Protein AF-A0A1Q6XID8-F1 (afdb_monomer)

Foldseek 3Di:
DAALVVCVVPDFVQQQQKWKAWPDQVLCCVVPVFRTGGGPGSVSVNVRQVVQVVVVIHIDIDGQDDDDQQVDKDWAADQFPVRATQEIWIKGAPWAPPPSRGDRQKIFTADCVVVVVVCCVSCVPHYDPLDEDADDDDHHPDVVQVVCSVVVHDRHRDSYDHGGAMEGEPVGVVVRVVPDPDDDDDVVVVCVRHHYPQDDPVDRPSVVVVVVVVVVVVVVVVVD

Radius of gyration: 20.73 Å; Cα contacts (8 Å, |Δi|>4): 331; chains: 1; bounding box: 46×52×54 Å

pLDDT: mean 84.82, std 13.67, range [37.94, 96.5]

Sequence (224 aa):
MGDARDLETIADSELARYFLKPCDSQAFSARFGLKGFPIADRRHANVSIERATREGLSLLAQEMIPGPTTNHVFLDGYVAREGTFAALLARRRLRMFPLDFGNSTMTLSIPLSEAEGAVDSLCSRSTPELGGRSGSGPVAGSPCLAYRDALGEPVEPVTAYEVARRWVHEFRDPRAWLGERGRRLNPLVSWRGCEYAIFSRDDRKPFVLAARRDALLARLRELV

M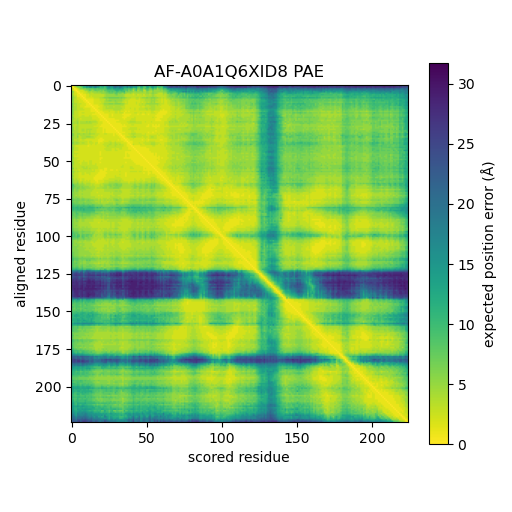ean predicted aligned error: 7.92 Å

Solvent-accessible surface area (backbone atoms only — not comparable to full-atom values): 12982 Å² total; per-residue (Å²): 125,64,55,70,72,74,49,70,85,54,55,75,92,51,40,54,46,27,30,36,31,47,76,51,56,64,68,45,26,75,73,69,74,45,78,52,46,80,26,73,39,68,69,57,41,42,56,51,48,51,58,35,45,78,72,76,42,43,44,44,84,40,77,61,82,83,76,64,56,61,77,43,70,44,80,44,50,35,69,44,96,88,64,34,52,31,16,64,38,32,32,31,28,64,38,37,37,56,74,101,72,37,49,75,18,25,35,32,29,40,61,58,75,84,42,40,76,61,51,47,68,74,33,73,85,37,69,64,88,65,56,85,44,86,38,100,48,76,64,54,55,43,69,64,54,57,49,36,46,75,71,70,44,88,67,76,65,46,41,31,49,64,58,75,44,33,40,34,32,79,86,49,29,62,57,23,56,70,67,48,88,86,79,88,72,67,69,68,70,76,49,65,86,40,46,53,72,52,60,37,94,91,50,49,63,61,32,55,53,52,50,54,50,51,54,52,53,52,55,57,62,75,76,111

Secondary structure (DSSP, 8-state):
---GGGGTTS-TTTGGGEEEEESSHHHHHHHHSSS-EE-SSHHHHHHHHHHHHTTT--EEEEE---S-GGG-EEEEEEE-TTS-EEEEEEEEEEEEESTTT-EEEEEEEE-GGGGHHHHHHHHTT------------PPTT-HHHHHHHHTT-----B----TT-EEE-TTTHHHHHHHSTT--S-HHHHHTTEEESS--SS--HHHHHHHHHHHHHHHHHH--

Structure (mmCIF, N/CA/C/O backbone):
data_AF-A0A1Q6XID8-F1
#
_entry.id   AF-A0A1Q6XID8-F1
#
loop_
_atom_site.group_PDB
_atom_site.id
_atom_site.type_symbol
_atom_site.label_atom_id
_atom_site.label_alt_id
_atom_site.label_comp_id
_atom_site.label_asym_id
_atom_site.label_entity_id
_atom_site.label_seq_id
_atom_site.pdbx_PDB_ins_code
_atom_site.Cartn_x
_atom_site.Cartn_y
_atom_site.Cartn_z
_atom_site.occupancy
_atom_site.B_iso_or_equiv
_atom_site.auth_seq_id
_atom_site.auth_comp_id
_atom_site.auth_asym_id
_atom_site.auth_atom_id
_atom_site.pdbx_PDB_model_num
ATOM 1 N N . MET A 1 1 ? -20.980 -3.188 13.197 1.00 44.06 1 MET A N 1
ATOM 2 C CA . MET A 1 1 ? -20.273 -4.224 13.979 1.00 44.06 1 MET A CA 1
ATOM 3 C C . MET A 1 1 ? -18.818 -3.793 14.085 1.00 44.06 1 MET A C 1
ATOM 5 O O . MET A 1 1 ? -18.312 -3.281 13.091 1.00 44.06 1 MET A O 1
ATOM 9 N N . GLY A 1 2 ? -18.240 -3.857 15.285 1.00 59.28 2 GLY A N 1
ATOM 10 C CA . GLY A 1 2 ? -17.097 -3.060 15.744 1.00 59.28 2 GLY A CA 1
ATOM 11 C C . GLY A 1 2 ? -17.486 -2.283 17.009 1.00 59.28 2 GLY A C 1
ATOM 12 O O . GLY A 1 2 ? -17.607 -1.061 16.963 1.00 59.28 2 GLY A O 1
ATOM 13 N N . ASP A 1 3 ? -17.812 -3.004 18.084 1.00 73.25 3 ASP A N 1
ATOM 14 C CA . ASP A 1 3 ? -18.138 -2.454 19.410 1.00 73.25 3 ASP A CA 1
ATOM 15 C C . ASP A 1 3 ? -16.855 -2.412 20.265 1.00 73.25 3 ASP A C 1
ATOM 17 O O . ASP A 1 3 ? -15.964 -3.241 20.103 1.00 73.25 3 ASP A O 1
ATOM 21 N N . ALA A 1 4 ? -16.747 -1.466 21.199 1.00 77.94 4 ALA A N 1
ATOM 22 C CA . ALA A 1 4 ? -15.666 -1.431 22.185 1.00 77.94 4 ALA A CA 1
ATOM 23 C C . ALA A 1 4 ? -15.558 -2.743 22.986 1.00 77.94 4 ALA A C 1
ATOM 25 O O . ALA A 1 4 ? -14.456 -3.149 23.361 1.00 77.94 4 ALA A O 1
ATOM 26 N N . ARG A 1 5 ? -16.688 -3.434 23.185 1.00 82.94 5 ARG A N 1
ATOM 27 C CA . ARG A 1 5 ? -16.744 -4.758 23.823 1.00 82.94 5 ARG A CA 1
ATOM 28 C C . ARG A 1 5 ? -15.961 -5.830 23.064 1.00 82.94 5 ARG A C 1
ATOM 30 O O . ARG A 1 5 ? -15.425 -6.736 23.691 1.00 82.94 5 ARG A O 1
ATOM 37 N N . ASP A 1 6 ? -15.799 -5.689 21.747 1.00 84.69 6 ASP A N 1
ATOM 38 C CA . ASP A 1 6 ? -15.021 -6.635 20.935 1.00 84.69 6 ASP A CA 1
ATOM 39 C C . ASP A 1 6 ? -13.528 -6.628 21.318 1.00 84.69 6 ASP A C 1
ATOM 41 O O . ASP A 1 6 ? -12.801 -7.571 21.016 1.00 84.69 6 ASP A O 1
ATOM 45 N N . LEU A 1 7 ? -13.051 -5.581 22.005 1.00 88.06 7 LEU A N 1
ATOM 46 C CA . LEU A 1 7 ? -11.676 -5.516 22.494 1.00 88.06 7 LEU A CA 1
ATOM 47 C C . LEU A 1 7 ? -11.482 -6.215 23.842 1.00 88.06 7 LEU A C 1
ATOM 49 O O . LEU A 1 7 ? -10.333 -6.456 24.207 1.00 88.06 7 LEU A O 1
ATOM 53 N N . GLU A 1 8 ? -12.539 -6.531 24.598 1.00 88.62 8 GLU A N 1
ATOM 54 C CA . GLU A 1 8 ? -12.439 -7.129 25.946 1.00 88.62 8 GLU A CA 1
ATOM 55 C C . GLU A 1 8 ? -11.688 -8.468 25.951 1.00 88.62 8 GLU A C 1
ATOM 57 O O . GLU A 1 8 ? -11.103 -8.845 26.964 1.00 88.62 8 GLU A O 1
ATOM 62 N N . THR A 1 9 ? -11.634 -9.156 24.808 1.00 89.06 9 THR A N 1
ATOM 63 C CA . THR A 1 9 ? -10.886 -10.408 24.636 1.00 89.06 9 THR A CA 1
ATOM 64 C C . THR A 1 9 ? -9.374 -10.215 24.496 1.00 89.06 9 THR A C 1
ATOM 66 O O . THR A 1 9 ? -8.635 -11.194 24.537 1.00 89.06 9 THR A O 1
ATOM 69 N N . ILE A 1 10 ? -8.899 -8.983 24.294 1.00 91.06 10 ILE A N 1
ATOM 70 C CA . ILE A 1 10 ? -7.478 -8.640 24.144 1.00 91.06 10 ILE A CA 1
ATOM 71 C C . ILE A 1 10 ? -6.984 -8.079 25.475 1.00 91.06 10 ILE A C 1
ATOM 73 O O . ILE A 1 10 ? -7.610 -7.165 26.009 1.00 91.06 10 ILE A O 1
ATOM 77 N N . ALA A 1 11 ? -5.855 -8.552 26.007 1.00 93.12 11 ALA A N 1
ATOM 78 C CA . ALA A 1 11 ? -5.307 -8.026 27.258 1.00 93.12 11 ALA A CA 1
ATOM 79 C C . ALA A 1 11 ? -4.782 -6.582 27.104 1.00 93.12 11 ALA A C 1
ATOM 81 O O . ALA A 1 11 ? -4.298 -6.185 26.044 1.00 93.12 11 ALA A O 1
ATOM 82 N N . ASP A 1 12 ? -4.820 -5.783 28.178 1.00 93.12 12 ASP A N 1
ATOM 83 C CA . ASP A 1 12 ? -4.316 -4.394 28.165 1.00 93.12 12 ASP A CA 1
ATOM 84 C C . ASP A 1 12 ? -2.842 -4.294 27.762 1.00 93.12 12 ASP A C 1
ATOM 86 O O . ASP A 1 12 ? -2.454 -3.375 27.041 1.00 93.12 12 ASP A O 1
ATOM 90 N N . SER A 1 13 ? -2.030 -5.269 28.174 1.00 92.06 13 SER A N 1
ATOM 91 C CA . SER A 1 13 ? -0.609 -5.366 27.822 1.00 92.06 13 SER A CA 1
ATOM 92 C C . SER A 1 13 ? -0.361 -5.638 26.334 1.00 92.06 13 SER A C 1
ATOM 94 O O . SER A 1 13 ? 0.751 -5.426 25.850 1.00 92.06 13 SER A O 1
ATOM 96 N N . GLU A 1 14 ? -1.374 -6.101 25.601 1.00 92.12 14 GLU A N 1
ATOM 97 C CA . GLU A 1 14 ? -1.277 -6.466 24.188 1.00 92.12 14 GLU A CA 1
ATOM 98 C C . GLU A 1 14 ? -1.869 -5.405 23.263 1.00 92.12 14 GLU A C 1
ATOM 100 O O . GLU A 1 14 ? -1.480 -5.338 22.099 1.00 92.12 14 GLU A O 1
ATOM 105 N N . LEU A 1 15 ? -2.753 -4.536 23.764 1.00 91.81 15 LEU A N 1
ATOM 106 C CA . LEU A 1 15 ? -3.461 -3.541 22.952 1.00 91.81 15 LEU A CA 1
ATOM 107 C C . LEU A 1 15 ? -2.545 -2.642 22.122 1.00 91.81 15 LEU A C 1
ATOM 109 O O . LEU A 1 15 ? -2.882 -2.320 20.987 1.00 91.81 15 LEU A O 1
ATOM 113 N N . ALA A 1 16 ? -1.383 -2.262 22.656 1.00 91.06 16 ALA A N 1
ATOM 114 C CA . ALA A 1 16 ? -0.421 -1.414 21.950 1.00 91.06 16 ALA A CA 1
ATOM 115 C C . ALA A 1 16 ? 0.170 -2.077 20.688 1.00 91.06 16 ALA A C 1
ATOM 117 O O . ALA A 1 16 ? 0.799 -1.411 19.867 1.00 91.06 16 ALA A O 1
ATOM 118 N N . ARG A 1 17 ? -0.024 -3.392 20.519 1.00 92.50 17 ARG A N 1
ATOM 119 C CA . ARG A 1 17 ? 0.341 -4.132 19.305 1.00 92.50 17 ARG A CA 1
ATOM 120 C C . ARG A 1 17 ? -0.717 -4.027 18.220 1.00 92.50 17 ARG A C 1
ATOM 122 O O . ARG A 1 17 ? -0.459 -4.463 17.112 1.00 92.50 17 ARG A O 1
ATOM 129 N N . TYR A 1 18 ? -1.891 -3.481 18.505 1.00 93.31 18 TYR A N 1
ATOM 130 C CA . TYR A 1 18 ? -2.983 -3.385 17.549 1.00 93.31 18 TYR A CA 1
ATOM 131 C C . TYR A 1 18 ? -3.135 -1.956 17.026 1.00 93.31 18 TYR A C 1
ATOM 133 O O . TYR A 1 18 ? -2.796 -0.967 17.677 1.00 93.31 18 TYR A O 1
ATOM 141 N N . PHE A 1 19 ? -3.708 -1.842 15.835 1.00 93.25 19 PHE A N 1
ATOM 142 C CA . PHE A 1 19 ? -4.231 -0.587 15.318 1.00 93.25 19 PHE A CA 1
ATOM 143 C C . PHE A 1 19 ? -5.662 -0.795 14.825 1.00 93.25 19 PHE A C 1
ATOM 145 O O . PHE A 1 19 ? -6.032 -1.879 14.370 1.00 93.25 19 PHE A O 1
ATOM 152 N N . LEU A 1 20 ? -6.483 0.248 14.918 1.00 94.25 20 LEU A N 1
ATOM 153 C CA . LEU A 1 20 ? -7.854 0.223 14.428 1.00 94.25 20 LEU A CA 1
ATOM 154 C C . LEU A 1 20 ? -7.873 0.652 12.967 1.00 94.25 20 LEU A C 1
ATOM 156 O O . LEU A 1 20 ? -7.589 1.809 12.641 1.00 94.25 20 LEU A O 1
ATOM 160 N N . LYS A 1 21 ? -8.222 -0.275 12.084 1.00 93.94 21 LYS A N 1
ATOM 161 C CA . LYS A 1 21 ? -8.328 -0.041 10.647 1.00 93.94 21 LYS A CA 1
ATOM 162 C C . LYS A 1 21 ? -9.793 0.137 10.253 1.00 93.94 21 LYS A C 1
ATOM 164 O O . LYS A 1 21 ? -10.633 -0.629 10.715 1.00 93.94 21 LYS A O 1
ATOM 169 N N . PRO A 1 22 ? -10.135 1.109 9.400 1.00 94.75 22 PRO A N 1
ATOM 170 C CA . PRO A 1 22 ? -11.498 1.239 8.914 1.00 94.75 22 PRO A CA 1
ATOM 171 C C . PRO A 1 22 ? -11.875 0.098 7.970 1.00 94.75 22 PRO A C 1
ATOM 173 O O . PRO A 1 22 ? -11.077 -0.296 7.115 1.00 94.75 22 PRO A O 1
ATOM 176 N N . CYS A 1 23 ? -13.116 -0.370 8.082 1.00 94.00 23 CYS A N 1
ATOM 177 C CA . CYS A 1 23 ? -13.713 -1.277 7.101 1.00 94.00 23 CYS A CA 1
ATOM 178 C C . CYS A 1 23 ? -13.943 -0.559 5.759 1.00 94.00 23 CYS A C 1
ATOM 180 O O . CYS A 1 23 ? -13.714 -1.139 4.702 1.00 94.00 23 CYS A O 1
ATOM 182 N N . ASP A 1 24 ? -14.308 0.729 5.803 1.00 94.50 24 ASP A N 1
ATOM 183 C CA . ASP A 1 24 ? -14.349 1.619 4.638 1.00 94.50 24 ASP A CA 1
ATOM 184 C C . ASP A 1 24 ? -13.182 2.614 4.683 1.00 94.50 24 ASP A C 1
ATOM 186 O O . ASP A 1 24 ? -13.237 3.679 5.305 1.00 94.50 24 ASP A O 1
ATOM 190 N N . SER A 1 25 ? -12.089 2.248 4.015 1.00 92.00 25 SER A N 1
ATOM 191 C CA . SER A 1 25 ? -10.882 3.077 3.969 1.00 92.00 25 SER A CA 1
ATOM 192 C C . SER A 1 25 ? -11.057 4.403 3.224 1.00 92.00 25 SER A C 1
ATOM 194 O O . SER A 1 25 ? -10.357 5.363 3.553 1.00 92.00 25 SER A O 1
ATOM 196 N N . GLN A 1 26 ? -11.972 4.484 2.251 1.00 93.31 26 GLN A N 1
ATOM 197 C CA . GLN A 1 26 ? -12.155 5.688 1.438 1.00 93.31 26 GLN A CA 1
ATOM 198 C C . GLN A 1 26 ? -12.918 6.746 2.229 1.00 93.31 26 GLN A C 1
ATOM 200 O O . GLN A 1 26 ? -12.420 7.863 2.391 1.00 93.31 26 GLN A O 1
ATOM 205 N N . ALA A 1 27 ? -14.067 6.375 2.799 1.00 94.19 27 ALA A N 1
ATOM 206 C CA . ALA A 1 27 ? -14.859 7.277 3.629 1.00 94.19 27 ALA A CA 1
ATOM 207 C C . ALA A 1 27 ? -14.069 7.733 4.868 1.00 94.19 27 ALA A C 1
ATOM 209 O O . ALA A 1 27 ? -14.029 8.923 5.192 1.00 94.19 27 ALA A O 1
ATOM 210 N N . PHE A 1 28 ? -13.343 6.813 5.510 1.00 94.62 28 PHE A N 1
ATOM 211 C CA . PHE A 1 28 ? -12.493 7.146 6.651 1.00 94.62 28 PHE A CA 1
ATOM 212 C C . PHE A 1 28 ? -11.354 8.103 6.279 1.00 94.62 28 PHE A C 1
ATOM 214 O O . PHE A 1 28 ? -11.109 9.079 6.992 1.00 94.62 28 PHE A O 1
ATOM 221 N N . SER A 1 29 ? -10.656 7.860 5.163 1.00 91.75 29 SER A N 1
ATOM 222 C CA . SER A 1 29 ? -9.563 8.734 4.726 1.00 91.75 29 SER A CA 1
ATOM 223 C C . SER A 1 29 ? -10.070 10.122 4.335 1.00 91.75 29 SER A C 1
ATOM 225 O O . SER A 1 29 ? -9.431 11.110 4.694 1.00 91.75 29 SER A O 1
ATOM 227 N N . ALA A 1 30 ? -11.237 10.219 3.692 1.00 91.94 30 ALA A N 1
ATOM 228 C CA . ALA A 1 30 ? -11.880 11.497 3.393 1.00 91.94 30 ALA A CA 1
ATOM 229 C C . ALA A 1 30 ? -12.226 12.283 4.668 1.00 91.94 30 ALA A C 1
ATOM 231 O O . ALA A 1 30 ? -12.066 13.503 4.706 1.00 91.94 30 ALA A O 1
ATOM 232 N N . ARG A 1 31 ? -12.653 11.587 5.730 1.00 93.50 31 ARG A N 1
ATOM 233 C CA . ARG A 1 31 ? -13.059 12.219 6.989 1.00 93.50 31 ARG A CA 1
ATOM 234 C C . ARG A 1 31 ? -11.894 12.619 7.892 1.00 93.50 31 ARG A C 1
ATOM 236 O O . ARG A 1 31 ? -11.941 13.685 8.508 1.00 93.50 31 ARG A O 1
ATOM 243 N N . PHE A 1 32 ? -10.886 11.756 8.014 1.00 91.50 32 PHE A N 1
ATOM 244 C CA . PHE A 1 32 ? -9.821 11.895 9.012 1.00 91.50 32 PHE A CA 1
ATOM 245 C C . PHE A 1 32 ? -8.430 12.133 8.419 1.00 91.50 32 PHE A C 1
ATOM 247 O O . PHE A 1 32 ? -7.526 12.515 9.155 1.00 91.50 32 PHE A O 1
ATOM 254 N N . GLY A 1 33 ? -8.215 11.888 7.123 1.00 88.12 33 GLY A N 1
ATOM 255 C CA . GLY A 1 33 ? -6.892 11.987 6.491 1.00 88.12 33 GLY A CA 1
ATOM 256 C C . GLY A 1 33 ? -5.884 10.929 6.963 1.00 88.12 33 GLY A C 1
ATOM 257 O O . GLY A 1 33 ? -4.697 11.022 6.651 1.00 88.12 33 GLY A O 1
ATOM 258 N N . LEU A 1 34 ? -6.346 9.923 7.711 1.00 89.38 34 LEU A N 1
ATOM 259 C CA . LEU A 1 34 ? -5.550 8.838 8.285 1.00 89.38 34 LEU A CA 1
ATOM 260 C C . LEU A 1 34 ? -5.919 7.499 7.635 1.00 89.38 34 LEU A C 1
ATOM 262 O O . LEU A 1 34 ? -6.933 7.380 6.951 1.00 89.38 34 LEU A O 1
ATOM 266 N N . LYS A 1 35 ? -5.097 6.474 7.870 1.00 88.25 35 LYS A N 1
ATOM 267 C CA . LYS A 1 35 ? -5.355 5.087 7.433 1.00 88.25 35 LYS A CA 1
ATOM 268 C C . LYS A 1 35 ? -5.904 4.177 8.530 1.00 88.25 35 LYS A C 1
ATOM 270 O O . LYS A 1 35 ? -6.236 3.027 8.262 1.00 88.25 35 LYS A O 1
ATOM 275 N N . GLY A 1 36 ? -5.956 4.693 9.747 1.00 91.94 36 GLY A N 1
ATOM 276 C CA . GLY A 1 36 ? -6.382 3.996 10.946 1.00 91.94 36 GLY A CA 1
ATOM 277 C C . GLY A 1 36 ? -5.962 4.783 12.179 1.00 91.94 36 GLY A C 1
ATOM 278 O O . GLY A 1 36 ? -5.246 5.785 12.065 1.00 91.94 36 GLY A O 1
ATOM 279 N N . PHE A 1 37 ? -6.409 4.329 13.343 1.00 92.75 37 PHE A N 1
ATOM 280 C CA . PHE A 1 37 ? -6.007 4.880 14.631 1.00 92.75 37 PHE A CA 1
ATOM 281 C C . PHE A 1 37 ? -5.014 3.930 15.312 1.00 92.75 37 PHE A C 1
ATOM 283 O O . PHE A 1 37 ? -5.341 2.755 15.489 1.00 92.75 37 PHE A O 1
ATOM 290 N N . PRO A 1 38 ? -3.812 4.390 15.699 1.00 90.75 38 PRO A N 1
ATOM 291 C CA . PRO A 1 38 ? -2.947 3.598 16.564 1.00 90.75 38 PRO A CA 1
ATOM 292 C C . PRO A 1 38 ? -3.601 3.450 17.943 1.00 90.75 38 PRO A C 1
ATOM 294 O O . PRO A 1 38 ? -4.218 4.394 18.438 1.00 90.75 38 PRO A O 1
ATOM 297 N N . ILE A 1 39 ? -3.452 2.287 18.574 1.00 91.81 39 ILE A N 1
ATOM 298 C CA . ILE A 1 39 ? -3.955 2.051 19.928 1.00 91.81 39 ILE A CA 1
ATOM 299 C C . ILE A 1 39 ? -2.784 2.207 20.896 1.00 91.81 39 ILE A C 1
ATOM 301 O O . ILE A 1 39 ? -1.736 1.601 20.713 1.00 91.81 39 ILE A O 1
ATOM 305 N N . ALA A 1 40 ? -2.956 3.048 21.914 1.00 90.69 40 ALA A N 1
ATOM 306 C CA . ALA A 1 40 ? -1.969 3.194 22.988 1.00 90.69 40 ALA A CA 1
ATOM 307 C C . ALA A 1 40 ? -2.386 2.369 24.211 1.00 90.69 40 ALA A C 1
ATOM 309 O O . ALA A 1 40 ? -1.591 1.631 24.781 1.00 90.69 40 ALA A O 1
ATOM 310 N N . ASP A 1 41 ? -3.663 2.483 24.565 1.00 92.31 41 ASP A N 1
ATOM 311 C CA . ASP A 1 41 ? -4.315 1.797 25.668 1.00 92.31 41 ASP A CA 1
ATOM 312 C C . ASP A 1 41 ? -5.813 1.644 25.358 1.00 92.31 41 ASP A C 1
ATOM 314 O O . ASP A 1 41 ? -6.312 2.102 24.320 1.00 92.31 41 ASP A O 1
ATOM 318 N N . ARG A 1 42 ? -6.550 1.005 26.271 1.00 93.88 42 ARG A N 1
ATOM 319 C CA . ARG A 1 42 ? -7.973 0.713 26.077 1.00 93.88 42 ARG A CA 1
ATOM 320 C C . ARG A 1 42 ? -8.839 1.953 26.003 1.00 93.88 42 ARG A C 1
ATOM 322 O O . ARG A 1 42 ? -9.772 2.012 25.206 1.00 93.88 42 ARG A O 1
ATOM 329 N N . ARG A 1 43 ? -8.524 2.961 26.813 1.00 93.38 43 ARG A N 1
ATOM 330 C CA . ARG A 1 43 ? -9.264 4.220 26.811 1.00 93.38 43 ARG A CA 1
ATOM 331 C C . ARG A 1 43 ? -9.116 4.899 25.452 1.00 93.38 43 ARG A C 1
ATOM 333 O O . ARG A 1 43 ? -10.115 5.344 24.889 1.00 93.38 43 ARG A O 1
ATOM 340 N N . HIS A 1 44 ? -7.902 4.943 24.905 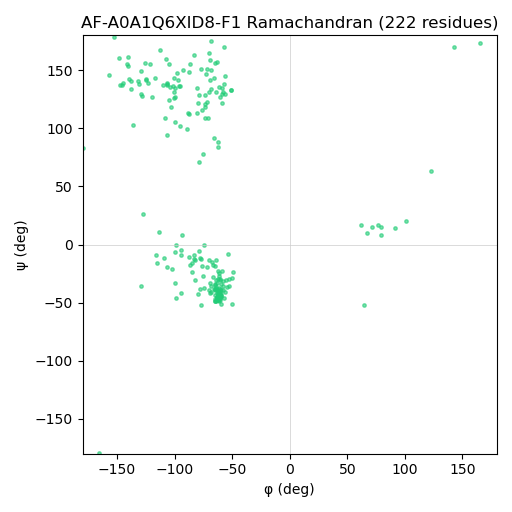1.00 92.94 44 HIS A N 1
ATOM 341 C CA . HIS A 1 44 ? -7.638 5.496 23.582 1.00 92.94 44 HIS A CA 1
ATOM 342 C C . HIS A 1 44 ? -8.363 4.710 22.479 1.00 92.94 44 HIS A C 1
ATOM 344 O O . HIS A 1 44 ? -8.936 5.319 21.571 1.00 92.94 44 HIS A O 1
ATOM 350 N N . ALA A 1 45 ? -8.404 3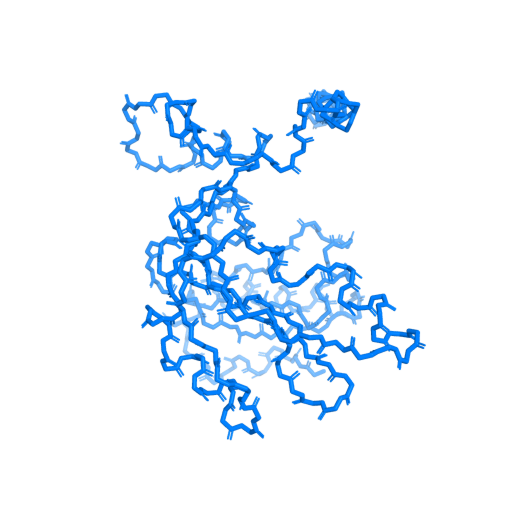.378 22.584 1.00 93.88 45 ALA A N 1
ATOM 351 C CA . ALA A 1 45 ? -9.170 2.522 21.680 1.00 93.88 45 ALA A CA 1
ATOM 352 C C . ALA A 1 45 ? -10.675 2.850 21.713 1.00 93.88 45 ALA A C 1
ATOM 354 O O . ALA A 1 45 ? -11.257 3.132 20.667 1.00 93.88 45 ALA A O 1
ATOM 355 N N . ASN A 1 46 ? -11.285 2.907 22.901 1.00 93.75 46 ASN A N 1
ATOM 356 C CA . ASN A 1 46 ? -12.716 3.189 23.065 1.00 93.75 46 ASN A CA 1
ATOM 357 C C . ASN A 1 46 ? -13.091 4.566 22.503 1.00 93.75 46 ASN A C 1
ATOM 359 O O . ASN A 1 46 ? -14.028 4.683 21.715 1.00 93.75 46 ASN A O 1
ATOM 363 N N . VAL A 1 47 ? -12.302 5.599 22.818 1.00 94.50 47 VAL A N 1
ATOM 364 C CA . VAL A 1 47 ? -12.503 6.953 22.272 1.00 94.50 47 VAL A CA 1
ATOM 365 C C . VAL A 1 47 ? -12.402 6.961 20.743 1.00 94.50 47 VAL A C 1
ATOM 367 O O . VAL A 1 47 ? -13.174 7.649 20.072 1.00 94.50 47 VAL A O 1
ATOM 370 N N . SER A 1 48 ? -11.471 6.192 20.175 1.00 93.81 48 SER A N 1
ATOM 371 C CA . SER A 1 48 ? -11.287 6.083 18.723 1.00 93.81 48 SER A CA 1
ATOM 372 C C . SER A 1 48 ? -12.458 5.371 18.037 1.00 93.81 48 SER A C 1
ATOM 374 O O . SER A 1 48 ? -12.916 5.827 16.986 1.00 93.81 48 SER A O 1
ATOM 376 N N . ILE A 1 49 ? -12.980 4.302 18.647 1.00 93.81 49 ILE A N 1
ATOM 377 C CA . ILE A 1 49 ? -14.163 3.569 18.172 1.00 93.81 49 ILE A CA 1
ATOM 378 C C . ILE A 1 49 ? -15.398 4.464 18.211 1.00 93.81 49 ILE A C 1
ATOM 380 O O . ILE A 1 49 ? -16.095 4.585 17.203 1.00 93.81 49 ILE A O 1
ATOM 384 N N . GLU A 1 50 ? -15.649 5.149 19.327 1.00 93.88 50 GLU A N 1
ATOM 385 C CA . GLU A 1 50 ? -16.778 6.075 19.432 1.00 93.88 50 GLU A CA 1
ATOM 386 C C . GLU A 1 50 ? -16.689 7.190 18.389 1.00 93.88 50 GLU A C 1
ATOM 388 O O . GLU A 1 50 ? -17.682 7.532 17.746 1.00 93.88 50 GLU A O 1
ATOM 393 N N . ARG A 1 51 ? -15.489 7.751 18.190 1.00 94.19 51 ARG A N 1
ATOM 394 C CA . ARG A 1 51 ? -15.260 8.805 17.200 1.00 94.19 51 ARG A CA 1
ATOM 395 C C . ARG A 1 51 ? -15.588 8.338 15.782 1.00 94.19 51 ARG A C 1
ATOM 397 O O . ARG A 1 51 ? -16.209 9.100 15.052 1.00 94.19 51 ARG A O 1
ATOM 404 N N . ALA A 1 52 ? -15.187 7.128 15.391 1.00 94.06 52 ALA A N 1
ATOM 405 C CA . ALA A 1 52 ? -15.537 6.574 14.081 1.00 94.06 52 ALA A CA 1
ATOM 406 C C . ALA A 1 52 ? -17.033 6.238 13.978 1.00 94.06 52 ALA A C 1
ATOM 408 O O . ALA A 1 52 ? -17.668 6.567 12.979 1.00 94.06 52 ALA A O 1
ATOM 409 N N . THR A 1 53 ? -17.612 5.668 15.035 1.00 92.88 53 THR A N 1
ATOM 410 C CA . THR A 1 53 ? -19.023 5.257 15.068 1.00 92.88 53 THR A CA 1
ATOM 411 C C . THR A 1 53 ? -19.968 6.448 14.918 1.00 92.88 53 THR A C 1
ATOM 413 O O . THR A 1 53 ? -20.963 6.351 14.205 1.00 92.88 53 THR A O 1
ATOM 416 N N . ARG A 1 54 ? -19.640 7.605 15.515 1.00 94.50 54 ARG A N 1
ATOM 417 C CA . ARG A 1 54 ? -20.405 8.855 15.327 1.00 94.50 54 ARG A CA 1
ATOM 418 C C . ARG A 1 54 ? -20.432 9.337 13.873 1.00 94.50 54 ARG A C 1
ATOM 420 O O . ARG A 1 54 ? -21.364 10.029 13.489 1.00 94.50 54 ARG A O 1
ATOM 427 N N . GLU A 1 55 ? -19.441 8.954 13.074 1.00 94.50 55 GLU A N 1
ATOM 428 C CA . GLU A 1 55 ? -19.364 9.242 11.636 1.00 94.50 55 GLU A CA 1
ATOM 429 C C . GLU A 1 55 ? -19.957 8.104 10.782 1.00 94.50 55 GLU A C 1
ATOM 431 O O . GLU A 1 55 ? -19.797 8.093 9.565 1.00 94.50 55 GLU A O 1
ATOM 436 N N . GLY A 1 56 ? -20.608 7.113 11.405 1.00 94.44 56 GLY A N 1
ATOM 437 C CA . GLY A 1 56 ? -21.158 5.940 10.719 1.00 94.44 56 GLY A CA 1
ATOM 438 C C . GLY A 1 56 ? -20.098 4.954 10.217 1.00 94.44 56 GLY A C 1
ATOM 439 O O . GLY A 1 56 ? -20.403 4.092 9.395 1.00 94.44 56 GLY A O 1
ATOM 440 N N . LEU A 1 57 ? -18.852 5.063 10.690 1.00 94.44 57 LEU A N 1
ATOM 441 C CA . LEU A 1 57 ? -17.733 4.239 10.239 1.00 94.44 57 LEU A CA 1
ATOM 442 C C . LEU A 1 57 ? -17.469 3.092 11.215 1.00 94.44 57 LEU A C 1
ATOM 444 O O . LEU A 1 57 ? -17.390 3.292 12.426 1.00 94.44 57 LEU A O 1
ATOM 448 N N . SER A 1 58 ? -17.274 1.891 10.670 1.00 93.31 58 SER A N 1
ATOM 449 C CA . SER A 1 58 ? -16.859 0.710 11.433 1.00 93.31 58 SER A CA 1
ATOM 450 C C . SER A 1 58 ? -15.353 0.479 11.329 1.00 93.31 58 SER A C 1
ATOM 452 O O . SER A 1 58 ? -14.724 0.781 10.307 1.00 93.31 58 SER A O 1
ATOM 454 N N . LEU A 1 59 ? -14.780 -0.050 12.410 1.00 94.44 59 LEU A N 1
ATOM 455 C CA . LEU A 1 59 ? -13.357 -0.343 12.543 1.00 94.44 59 LEU A CA 1
ATOM 456 C C . LEU A 1 59 ? -13.147 -1.832 12.840 1.00 94.44 59 LEU A C 1
ATOM 458 O O . LEU A 1 59 ? -14.011 -2.483 13.422 1.00 94.44 59 LEU A O 1
ATOM 462 N N . LEU A 1 60 ? -11.966 -2.333 12.493 1.00 94.12 60 LEU A N 1
ATOM 463 C CA . LEU A 1 60 ? -11.446 -3.643 12.872 1.00 94.12 60 LEU A CA 1
ATOM 464 C C . LEU A 1 60 ? -10.107 -3.469 13.600 1.00 94.12 60 LEU A C 1
ATOM 466 O O . LEU A 1 60 ? -9.280 -2.647 13.196 1.00 94.12 60 LEU A O 1
ATOM 470 N N . ALA A 1 61 ? -9.881 -4.233 14.665 1.00 93.88 61 ALA A N 1
ATOM 471 C CA . ALA A 1 61 ? -8.576 -4.297 15.313 1.00 93.88 61 ALA A CA 1
ATOM 472 C C . ALA A 1 61 ? -7.667 -5.237 14.514 1.00 93.88 61 ALA A C 1
ATOM 474 O O . ALA A 1 61 ? -7.999 -6.401 14.303 1.00 93.88 61 ALA A O 1
ATOM 475 N N . GLN A 1 62 ? -6.528 -4.728 14.052 1.00 92.94 62 GLN A N 1
ATOM 476 C CA . GLN A 1 62 ? -5.528 -5.511 13.336 1.00 92.94 62 GLN A CA 1
ATOM 477 C C . GLN A 1 62 ? -4.212 -5.472 14.106 1.00 92.94 62 GLN A C 1
ATOM 479 O O . GLN A 1 62 ? -3.716 -4.392 14.427 1.00 92.94 62 GLN A O 1
ATOM 484 N N . GLU A 1 63 ? -3.648 -6.646 14.391 1.00 93.12 63 GLU A N 1
ATOM 485 C CA . GLU A 1 63 ? -2.310 -6.740 14.969 1.00 93.12 63 GLU A CA 1
ATOM 486 C C . GLU A 1 63 ? -1.283 -6.137 14.000 1.00 93.12 63 GLU A C 1
ATOM 488 O O . GLU A 1 63 ? -1.302 -6.359 12.784 1.00 93.12 63 GLU A O 1
ATOM 493 N N . MET A 1 64 ? -0.382 -5.338 14.551 1.00 90.50 64 MET A N 1
ATOM 494 C CA . MET A 1 64 ? 0.754 -4.762 13.865 1.00 90.50 64 MET A CA 1
ATOM 495 C C . MET A 1 64 ? 1.861 -5.807 13.790 1.00 90.50 64 MET A C 1
ATOM 497 O O . MET A 1 64 ? 2.465 -6.168 14.797 1.00 90.50 64 MET A O 1
ATOM 501 N N . ILE A 1 65 ? 2.161 -6.252 12.573 1.00 90.88 65 ILE A N 1
ATOM 502 C CA . ILE A 1 65 ? 3.254 -7.192 12.330 1.00 90.88 65 ILE A CA 1
ATOM 503 C C . ILE A 1 65 ? 4.588 -6.436 12.413 1.00 90.88 65 ILE A C 1
ATOM 505 O O . ILE A 1 65 ? 4.828 -5.548 11.586 1.00 90.88 65 ILE A O 1
ATOM 509 N N . PRO A 1 66 ? 5.460 -6.747 13.389 1.00 88.31 66 PRO A N 1
ATOM 510 C CA . PRO A 1 66 ? 6.722 -6.045 13.554 1.00 88.31 66 PRO A CA 1
ATOM 511 C C . PRO A 1 66 ? 7.714 -6.416 12.447 1.00 88.31 66 PRO A C 1
ATOM 513 O O . PRO A 1 66 ? 7.723 -7.530 11.923 1.00 88.31 66 PRO A O 1
ATOM 516 N N . GLY A 1 67 ? 8.608 -5.483 12.129 1.00 88.94 67 GLY A N 1
ATOM 517 C CA . GLY A 1 67 ? 9.702 -5.704 11.190 1.00 88.94 67 GLY A CA 1
ATOM 518 C C . GLY A 1 67 ? 9.988 -4.482 10.322 1.00 88.94 67 GLY A C 1
ATOM 519 O O . GLY A 1 67 ? 9.231 -3.510 10.330 1.00 88.94 67 GLY A O 1
ATOM 520 N N . PRO A 1 68 ? 11.096 -4.500 9.567 1.00 88.75 68 PRO A N 1
ATOM 521 C CA . PRO A 1 68 ? 11.385 -3.445 8.609 1.00 88.75 68 PRO A CA 1
ATOM 522 C C . PRO A 1 68 ? 10.342 -3.424 7.483 1.00 88.75 68 PRO A C 1
ATOM 524 O O . PRO A 1 68 ? 9.750 -4.444 7.128 1.00 88.75 68 PRO A O 1
ATOM 527 N N . THR A 1 69 ? 10.186 -2.265 6.838 1.00 89.38 69 THR A N 1
ATOM 528 C CA . THR A 1 69 ? 9.336 -2.080 5.645 1.00 89.38 69 THR A CA 1
ATOM 529 C C . THR A 1 69 ? 9.593 -3.101 4.542 1.00 89.38 69 THR A C 1
ATOM 531 O O . THR A 1 69 ? 8.675 -3.427 3.792 1.00 89.38 69 THR A O 1
ATOM 534 N N . THR A 1 70 ? 10.825 -3.607 4.457 1.00 93.25 70 THR A N 1
ATOM 535 C CA . THR A 1 70 ? 11.295 -4.595 3.479 1.00 93.25 70 THR A CA 1
ATOM 536 C C . THR A 1 70 ? 10.688 -5.980 3.634 1.00 93.25 70 THR A C 1
ATOM 538 O O . THR A 1 70 ? 10.747 -6.759 2.685 1.00 93.25 70 THR A O 1
ATOM 541 N N . ASN A 1 71 ? 10.054 -6.277 4.768 1.00 93.38 71 ASN A N 1
ATOM 542 C CA . ASN A 1 71 ? 9.300 -7.518 4.942 1.00 93.38 71 ASN A CA 1
ATOM 543 C C . ASN A 1 71 ? 7.923 -7.458 4.259 1.00 93.38 71 ASN A C 1
ATOM 545 O O . ASN A 1 71 ? 7.261 -8.480 4.120 1.00 93.38 71 ASN A O 1
ATOM 549 N N . HIS A 1 72 ? 7.483 -6.277 3.814 1.00 94.25 72 HIS A N 1
ATOM 550 C CA . HIS A 1 72 ? 6.195 -6.105 3.154 1.00 94.25 72 HIS A CA 1
ATOM 551 C C . HIS A 1 72 ? 6.320 -6.358 1.645 1.00 94.25 72 HIS A C 1
ATOM 553 O O . HIS A 1 72 ? 6.924 -5.566 0.909 1.00 94.25 72 HIS A O 1
ATOM 559 N N . VAL A 1 73 ? 5.699 -7.444 1.188 1.00 95.25 73 VAL A N 1
ATOM 560 C CA . VAL A 1 73 ? 5.577 -7.814 -0.227 1.00 95.25 73 VAL A CA 1
ATOM 561 C C . VAL A 1 73 ? 4.145 -7.566 -0.699 1.00 95.25 73 VAL A C 1
ATOM 563 O O . VAL A 1 73 ? 3.189 -7.822 0.026 1.00 95.25 73 VAL A O 1
ATOM 566 N N . PHE A 1 74 ? 4.013 -7.041 -1.911 1.00 94.44 74 PHE A N 1
ATOM 567 C CA . PHE A 1 74 ? 2.757 -6.881 -2.630 1.00 94.44 74 PHE A CA 1
ATOM 568 C C . PHE A 1 74 ? 2.709 -7.912 -3.743 1.00 94.44 74 PHE A C 1
ATOM 570 O O . PHE A 1 74 ? 3.705 -8.087 -4.446 1.00 94.44 74 PHE A O 1
ATOM 577 N N . LEU A 1 75 ? 1.544 -8.527 -3.908 1.00 92.38 75 LEU A N 1
ATOM 578 C CA . LEU A 1 75 ? 1.167 -9.244 -5.113 1.00 92.38 75 LEU A CA 1
ATOM 579 C C . LEU A 1 75 ? 0.103 -8.399 -5.808 1.00 92.38 75 LEU A C 1
ATOM 581 O O . LEU A 1 75 ? -1.002 -8.246 -5.292 1.00 92.38 75 LEU A O 1
ATOM 585 N N . ASP A 1 76 ? 0.471 -7.800 -6.934 1.00 89.94 76 ASP A N 1
ATOM 586 C CA . ASP A 1 76 ? -0.439 -7.033 -7.776 1.00 89.94 76 ASP A CA 1
ATOM 587 C C . ASP A 1 76 ? -0.733 -7.851 -9.031 1.00 89.94 76 ASP A C 1
ATOM 589 O O . ASP A 1 76 ? 0.165 -8.462 -9.609 1.00 89.94 76 ASP A O 1
ATOM 593 N N . GLY A 1 77 ? -1.983 -7.877 -9.470 1.00 88.88 77 GLY A N 1
ATOM 594 C CA . GLY A 1 77 ? -2.367 -8.713 -10.595 1.00 88.88 77 GLY A CA 1
ATOM 595 C C . GLY A 1 77 ? -3.730 -8.365 -11.156 1.00 88.88 77 GLY A C 1
ATOM 596 O O . GLY A 1 77 ? -4.403 -7.448 -10.684 1.00 88.88 77 GLY A O 1
ATOM 597 N N . TYR A 1 78 ? -4.120 -9.112 -12.180 1.00 89.19 78 TYR A N 1
ATOM 598 C CA . TYR A 1 78 ? -5.426 -9.017 -12.811 1.00 89.19 78 TYR A CA 1
ATOM 599 C C . TYR A 1 78 ? -6.045 -10.410 -12.913 1.00 89.19 78 TYR A C 1
ATOM 601 O O . TYR A 1 78 ? -5.396 -11.342 -13.393 1.00 89.19 78 TYR A O 1
ATOM 609 N N . VAL A 1 79 ? -7.288 -10.533 -12.452 1.00 88.06 79 VAL A N 1
ATOM 610 C CA . VAL A 1 79 ? -8.109 -11.738 -12.597 1.00 88.06 79 VAL A CA 1
ATOM 611 C C . VAL A 1 79 ? -9.107 -11.457 -13.710 1.00 88.06 79 VAL A C 1
ATOM 613 O O . VAL A 1 79 ? -9.882 -10.506 -13.599 1.00 88.06 79 VAL A O 1
ATOM 616 N N . ALA A 1 80 ? -9.046 -12.244 -14.780 1.00 87.06 80 ALA A N 1
ATOM 617 C CA . ALA A 1 80 ? -9.972 -12.138 -15.899 1.00 87.06 80 ALA A CA 1
ATOM 618 C C . ALA A 1 80 ? -11.375 -12.618 -15.493 1.00 87.06 80 ALA A C 1
ATOM 620 O O . ALA A 1 80 ? -11.544 -13.293 -14.470 1.00 87.06 80 ALA A O 1
ATOM 621 N N . ARG A 1 81 ? -12.391 -12.294 -16.297 1.00 86.12 81 ARG A N 1
ATOM 622 C CA . ARG A 1 81 ? -13.793 -12.699 -16.069 1.00 86.12 81 ARG A CA 1
ATOM 623 C C . ARG A 1 81 ? -13.980 -14.200 -15.858 1.00 86.12 81 ARG A C 1
ATOM 625 O O . ARG A 1 81 ? -14.877 -14.598 -15.120 1.00 86.12 81 ARG A O 1
ATOM 632 N N . GLU A 1 82 ? -13.130 -15.026 -16.453 1.00 82.50 82 GLU A N 1
ATOM 633 C CA . GLU A 1 82 ? -13.153 -16.485 -16.322 1.00 82.50 82 GLU A CA 1
ATOM 634 C C . GLU A 1 82 ? -12.623 -16.972 -14.958 1.00 82.50 82 GLU A C 1
ATOM 636 O O . GLU A 1 82 ? -12.597 -18.171 -14.689 1.00 82.50 82 GLU A O 1
ATOM 641 N N . GLY A 1 83 ? -12.202 -16.057 -14.078 1.00 82.12 83 GLY A N 1
ATOM 642 C CA . GLY A 1 83 ? -11.673 -16.369 -12.750 1.00 82.12 83 GLY A CA 1
ATOM 643 C C . GLY A 1 83 ? -10.217 -16.836 -12.762 1.00 82.12 83 GLY A C 1
ATOM 644 O O . GLY A 1 83 ? -9.745 -17.401 -11.774 1.00 82.12 83 GLY A O 1
ATOM 645 N N . THR A 1 84 ? -9.498 -16.619 -13.862 1.00 81.31 84 THR A N 1
ATOM 646 C CA . THR A 1 84 ? -8.084 -16.971 -14.024 1.00 81.31 84 THR A CA 1
ATOM 647 C C . THR A 1 84 ? -7.197 -15.743 -13.844 1.00 81.31 84 THR A C 1
ATOM 649 O O . THR A 1 84 ? -7.541 -14.632 -14.253 1.00 81.31 84 THR A O 1
ATOM 652 N N . PHE A 1 85 ? -6.028 -15.920 -13.226 1.00 84.94 85 PHE A N 1
ATOM 653 C CA . PHE A 1 85 ? -5.035 -14.849 -13.155 1.00 84.94 85 PHE A CA 1
ATOM 654 C C . PHE A 1 85 ? -4.415 -14.620 -14.534 1.00 84.94 85 PHE A C 1
ATOM 656 O O . PHE A 1 85 ? -3.624 -15.427 -15.011 1.00 84.94 85 PHE A O 1
ATOM 663 N N . ALA A 1 86 ? -4.742 -13.494 -15.160 1.00 86.25 86 ALA A N 1
ATOM 664 C CA . ALA A 1 86 ? -4.162 -13.087 -16.434 1.00 86.25 86 ALA A CA 1
ATOM 665 C C . ALA A 1 86 ? -2.849 -12.315 -16.261 1.00 86.25 86 ALA A C 1
ATOM 667 O O . ALA A 1 86 ? -2.090 -12.182 -17.211 1.00 86.25 86 ALA A O 1
ATOM 668 N N . ALA A 1 87 ? -2.553 -11.788 -15.073 1.00 87.38 87 ALA A N 1
ATOM 669 C CA . ALA A 1 87 ? -1.248 -11.204 -14.782 1.00 87.38 87 ALA A CA 1
ATOM 670 C C . ALA A 1 87 ? -0.975 -11.204 -13.279 1.00 87.38 87 ALA A C 1
ATOM 672 O O . ALA A 1 87 ? -1.895 -10.980 -12.490 1.00 87.38 87 ALA A O 1
ATOM 673 N N . LEU A 1 88 ? 0.288 -11.384 -12.890 1.00 88.94 88 LEU A N 1
ATOM 674 C CA . LEU A 1 88 ? 0.726 -11.302 -11.499 1.00 88.94 88 LEU A CA 1
ATOM 675 C C . LEU A 1 88 ? 2.155 -10.752 -11.411 1.00 88.94 88 LEU A C 1
ATOM 677 O O . LEU A 1 88 ? 3.031 -11.146 -12.177 1.00 88.94 88 LEU A O 1
ATOM 681 N N . LEU A 1 89 ? 2.393 -9.850 -10.463 1.00 90.81 89 LEU A N 1
ATOM 682 C CA . LEU A 1 89 ? 3.689 -9.253 -10.169 1.00 90.81 89 LEU A CA 1
ATOM 683 C C . LEU A 1 89 ? 3.897 -9.174 -8.662 1.00 90.81 89 LEU A C 1
ATOM 685 O O . LEU A 1 89 ? 3.037 -8.695 -7.924 1.00 90.81 89 LEU A O 1
ATOM 689 N N . ALA A 1 90 ? 5.084 -9.586 -8.220 1.00 93.56 90 ALA A N 1
ATOM 690 C CA . ALA A 1 90 ? 5.545 -9.351 -6.866 1.00 93.56 90 ALA A CA 1
ATOM 691 C C . ALA A 1 90 ? 6.424 -8.100 -6.789 1.00 93.56 90 ALA A C 1
ATOM 693 O O . ALA A 1 90 ? 7.346 -7.890 -7.587 1.00 93.56 90 ALA A O 1
ATOM 694 N N . ARG A 1 91 ? 6.195 -7.281 -5.763 1.00 95.25 91 ARG A N 1
ATOM 695 C CA . ARG A 1 91 ? 7.100 -6.181 -5.416 1.00 95.25 91 ARG A CA 1
ATOM 696 C C . ARG A 1 91 ? 7.280 -6.030 -3.917 1.00 95.25 91 ARG A C 1
ATOM 698 O O . ARG A 1 91 ? 6.344 -6.139 -3.135 1.00 95.25 91 ARG A O 1
ATOM 705 N N . ARG A 1 92 ? 8.502 -5.704 -3.517 1.00 96.50 92 ARG A N 1
ATOM 706 C CA . ARG A 1 92 ? 8.891 -5.418 -2.139 1.00 96.50 92 ARG A CA 1
ATOM 707 C C . ARG A 1 92 ? 8.846 -3.924 -1.877 1.00 96.50 92 ARG A C 1
ATOM 709 O O . ARG A 1 92 ? 9.338 -3.123 -2.676 1.00 96.50 92 ARG A O 1
ATOM 716 N N . ARG A 1 93 ? 8.304 -3.525 -0.731 1.00 95.88 93 ARG A N 1
ATOM 717 C CA . ARG A 1 93 ? 8.438 -2.150 -0.242 1.00 95.88 93 ARG A CA 1
ATOM 718 C C . ARG A 1 93 ? 9.849 -1.922 0.269 1.00 95.88 93 ARG A C 1
ATOM 720 O O . ARG A 1 93 ? 10.324 -2.655 1.115 1.00 95.88 93 ARG A O 1
ATOM 727 N N . LEU A 1 94 ? 10.498 -0.866 -0.201 1.00 93.25 94 LEU A N 1
ATOM 728 C CA . LEU A 1 94 ? 11.769 -0.417 0.362 1.00 93.25 94 LEU A CA 1
ATOM 729 C C . LEU A 1 94 ? 11.531 0.677 1.402 1.00 93.25 94 LEU A C 1
ATOM 731 O O . LEU A 1 94 ? 12.125 0.643 2.474 1.00 93.25 94 LEU A O 1
ATOM 735 N N . ARG A 1 95 ? 10.619 1.616 1.118 1.00 92.81 95 ARG A N 1
ATOM 736 C CA . ARG A 1 95 ? 10.340 2.777 1.978 1.00 92.81 95 ARG A CA 1
ATOM 737 C C . ARG A 1 95 ? 8.863 3.120 2.027 1.00 92.81 95 ARG A C 1
ATOM 739 O O . ARG A 1 95 ? 8.127 2.810 1.086 1.00 92.81 95 ARG A O 1
ATOM 746 N N . MET A 1 96 ? 8.433 3.774 3.105 1.00 92.50 96 MET A N 1
ATOM 747 C CA . MET A 1 96 ? 7.062 4.261 3.263 1.00 92.50 96 MET A CA 1
ATOM 748 C C . MET A 1 96 ? 6.987 5.632 3.922 1.00 92.50 96 MET A C 1
ATOM 750 O O . MET A 1 96 ? 7.850 6.004 4.711 1.00 92.50 96 MET A O 1
ATOM 754 N N . PHE A 1 97 ? 5.907 6.353 3.624 1.00 89.94 97 PHE A N 1
ATOM 755 C CA . PHE A 1 97 ? 5.561 7.594 4.307 1.00 89.94 97 PHE A CA 1
ATOM 756 C C . PHE A 1 97 ? 4.037 7.775 4.448 1.00 89.94 97 PHE A C 1
ATOM 758 O O . PHE A 1 97 ? 3.310 7.567 3.461 1.00 89.94 97 PHE A O 1
ATOM 765 N N . PRO A 1 98 ? 3.530 8.221 5.619 1.00 87.56 98 PRO A N 1
ATOM 766 C CA . PRO A 1 98 ? 4.234 8.340 6.911 1.00 87.56 98 PRO A CA 1
ATOM 767 C C . PRO A 1 98 ? 4.844 7.016 7.405 1.00 87.56 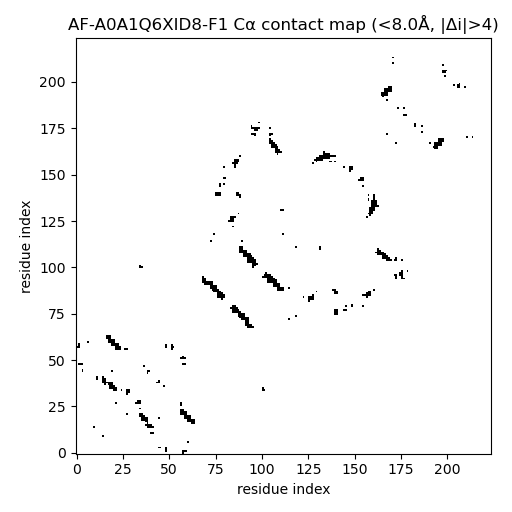98 PRO A C 1
ATOM 769 O O . PRO A 1 98 ? 4.595 5.971 6.811 1.00 87.56 98 PRO A O 1
ATOM 772 N N . LEU A 1 99 ? 5.674 7.040 8.448 1.00 83.12 99 LEU A N 1
ATOM 773 C CA . LEU A 1 99 ? 6.176 5.791 9.036 1.00 83.12 99 LEU A CA 1
ATOM 774 C C . LEU A 1 99 ? 5.017 4.959 9.615 1.00 83.12 99 LEU A C 1
ATOM 776 O O . LEU A 1 99 ? 3.939 5.493 9.881 1.00 83.12 99 LEU A O 1
ATOM 780 N N . ASP A 1 100 ? 5.246 3.653 9.738 1.00 81.81 100 ASP A N 1
ATOM 781 C CA . ASP A 1 100 ? 4.341 2.599 10.239 1.00 81.81 100 ASP A CA 1
ATOM 782 C C . ASP A 1 100 ? 3.081 2.352 9.395 1.00 81.81 100 ASP A C 1
ATOM 784 O O . ASP A 1 100 ? 2.845 1.241 8.921 1.00 81.81 100 ASP A O 1
ATOM 788 N N . PHE A 1 101 ? 2.317 3.397 9.094 1.00 82.50 101 PHE A N 1
ATOM 789 C CA . PHE A 1 101 ? 1.025 3.292 8.412 1.00 82.50 101 PHE A CA 1
ATOM 790 C C . PHE A 1 101 ? 1.029 3.921 7.014 1.00 82.50 101 PHE A C 1
ATOM 792 O O . PHE A 1 101 ? -0.016 4.078 6.392 1.00 82.50 101 PHE A O 1
ATOM 799 N N . GLY A 1 102 ? 2.190 4.284 6.472 1.00 86.25 102 GLY A N 1
ATOM 800 C CA . GLY A 1 102 ? 2.308 4.980 5.193 1.00 86.25 102 GLY A CA 1
ATOM 801 C C . GLY A 1 102 ? 1.939 4.197 3.943 1.00 86.25 102 GLY A C 1
ATOM 802 O O . GLY A 1 102 ? 1.631 3.004 3.948 1.00 86.25 102 GLY A O 1
ATOM 803 N N . ASN A 1 103 ? 1.968 4.908 2.819 1.00 89.75 103 ASN A N 1
ATOM 804 C CA . ASN A 1 103 ? 2.046 4.286 1.499 1.00 89.75 103 ASN A CA 1
ATOM 805 C C . ASN A 1 103 ? 3.506 4.032 1.140 1.00 89.75 103 ASN A C 1
ATOM 807 O O . ASN A 1 103 ? 4.389 4.746 1.616 1.00 89.75 103 ASN A O 1
ATOM 811 N N . SER A 1 104 ? 3.746 3.054 0.266 1.00 93.44 104 SER A N 1
ATOM 812 C CA . SER A 1 104 ? 5.074 2.842 -0.300 1.00 93.44 104 SER A CA 1
ATOM 813 C C . SER A 1 104 ? 5.534 4.108 -1.029 1.00 93.44 104 SER A C 1
ATOM 815 O O . SER A 1 104 ? 4.800 4.655 -1.851 1.00 93.44 104 SER A O 1
ATOM 817 N N . THR A 1 105 ? 6.741 4.571 -0.723 1.00 94.38 105 THR A N 1
ATOM 818 C CA . THR A 1 105 ? 7.403 5.666 -1.449 1.00 94.38 105 THR A CA 1
ATOM 819 C C . THR A 1 105 ? 8.529 5.162 -2.328 1.00 94.38 105 THR A C 1
ATOM 821 O O . THR A 1 105 ? 8.907 5.850 -3.267 1.00 94.38 105 THR A O 1
ATOM 824 N N . MET A 1 106 ? 9.030 3.957 -2.059 1.00 94.12 106 MET A N 1
ATOM 825 C CA . MET A 1 106 ? 9.969 3.264 -2.923 1.00 94.12 106 MET A CA 1
ATOM 826 C C . MET A 1 106 ? 9.704 1.762 -2.878 1.00 94.12 106 MET A C 1
ATOM 828 O O . MET A 1 106 ? 9.450 1.206 -1.804 1.00 94.12 106 MET A O 1
ATOM 832 N N . THR A 1 107 ? 9.777 1.104 -4.030 1.00 96.12 107 THR A N 1
ATOM 833 C CA . THR A 1 107 ? 9.552 -0.341 -4.171 1.00 96.12 107 THR A CA 1
ATOM 834 C C . THR A 1 107 ? 10.534 -0.970 -5.149 1.00 96.12 107 THR A C 1
ATOM 836 O O . THR A 1 107 ? 11.121 -0.261 -5.964 1.00 96.12 107 THR A O 1
ATOM 839 N N . LEU A 1 108 ? 10.688 -2.288 -5.071 1.00 95.44 108 LEU A N 1
ATOM 840 C CA . LEU A 1 108 ? 11.524 -3.115 -5.939 1.00 95.44 108 LEU A CA 1
ATOM 841 C C . LEU A 1 108 ? 10.677 -4.266 -6.487 1.00 95.44 108 LEU A C 1
ATOM 843 O O . LEU A 1 108 ? 10.066 -4.969 -5.685 1.00 95.44 108 LEU A O 1
ATOM 847 N N . SER A 1 109 ? 10.636 -4.483 -7.802 1.00 94.62 109 SER A N 1
ATOM 848 C CA . SER A 1 109 ? 10.069 -5.718 -8.354 1.00 94.62 109 SER A CA 1
ATOM 849 C C . SER A 1 109 ? 10.965 -6.902 -7.991 1.00 94.62 109 SER A C 1
ATOM 851 O O . SER A 1 109 ? 12.191 -6.828 -8.100 1.00 94.62 109 SER A O 1
ATOM 853 N N . ILE A 1 110 ? 10.356 -7.987 -7.530 1.00 95.00 110 ILE A N 1
ATOM 854 C CA . ILE A 1 110 ? 11.050 -9.206 -7.091 1.00 95.00 110 ILE A CA 1
ATOM 855 C C . ILE A 1 110 ? 10.473 -10.404 -7.848 1.00 95.00 110 ILE A C 1
ATOM 857 O O . ILE A 1 110 ? 9.338 -10.299 -8.304 1.00 95.00 110 ILE A O 1
ATOM 861 N N . PRO A 1 111 ? 11.194 -11.522 -8.019 1.00 93.75 111 PRO A N 1
ATOM 862 C CA . PRO A 1 111 ? 10.628 -12.750 -8.574 1.00 93.75 111 PRO A CA 1
ATOM 863 C C . PRO A 1 111 ? 9.412 -13.245 -7.776 1.00 93.75 111 PRO A C 1
ATOM 865 O O . PRO A 1 111 ? 9.401 -13.151 -6.548 1.00 93.75 111 PRO A O 1
ATOM 868 N N . LEU A 1 112 ? 8.422 -13.836 -8.457 1.00 91.25 112 LEU A N 1
ATOM 869 C CA . LEU A 1 112 ? 7.261 -14.465 -7.804 1.00 91.25 112 LEU A CA 1
ATOM 870 C C . LEU A 1 112 ? 7.672 -15.577 -6.827 1.00 91.25 112 LEU A C 1
ATOM 872 O O . LEU A 1 112 ? 7.028 -15.744 -5.798 1.00 91.25 112 LEU A O 1
ATOM 876 N N . SER A 1 113 ? 8.778 -16.276 -7.103 1.00 92.12 113 SER A N 1
ATOM 877 C CA . SER A 1 113 ? 9.318 -17.333 -6.239 1.00 92.12 113 SER A CA 1
ATOM 878 C C . SER A 1 113 ? 9.741 -16.834 -4.853 1.00 92.12 113 SER A C 1
ATOM 880 O O . SER A 1 113 ? 9.761 -17.608 -3.906 1.00 92.12 113 SER A O 1
ATOM 882 N N . GLU A 1 114 ? 10.036 -15.539 -4.679 1.00 93.94 114 GLU A N 1
ATOM 883 C CA . GLU A 1 114 ? 10.280 -14.977 -3.340 1.00 93.94 114 GLU A CA 1
ATOM 884 C C . GLU A 1 114 ? 9.001 -14.901 -2.483 1.00 93.94 114 GLU A C 1
ATOM 886 O O . GLU A 1 114 ? 9.080 -14.664 -1.278 1.00 93.94 114 GLU A O 1
ATOM 891 N N . ALA A 1 115 ? 7.827 -15.076 -3.093 1.00 91.75 115 ALA A N 1
ATOM 892 C CA . ALA A 1 115 ? 6.516 -15.052 -2.454 1.00 91.75 115 ALA A CA 1
ATOM 893 C C . ALA A 1 115 ? 5.687 -16.305 -2.792 1.00 91.75 115 ALA A C 1
ATOM 895 O O . ALA A 1 115 ? 4.459 -16.243 -2.757 1.00 91.75 115 ALA A O 1
ATOM 896 N N . GLU A 1 116 ? 6.344 -17.428 -3.106 1.00 90.19 116 GLU A N 1
ATOM 897 C CA . GLU A 1 116 ? 5.722 -18.655 -3.627 1.00 90.19 116 GLU A CA 1
ATOM 898 C C . GLU A 1 116 ? 4.520 -19.109 -2.792 1.00 90.19 116 GLU A C 1
ATOM 900 O O . GLU A 1 116 ? 3.418 -19.195 -3.316 1.00 90.19 116 GLU A O 1
ATOM 905 N N . GLY A 1 117 ? 4.661 -19.228 -1.467 1.00 90.62 117 GLY A N 1
ATOM 906 C CA . GLY A 1 117 ? 3.539 -19.643 -0.613 1.00 90.62 117 GLY A CA 1
ATOM 907 C C . GLY A 1 117 ? 2.322 -18.702 -0.652 1.00 90.62 117 GLY A C 1
ATOM 908 O O . GLY A 1 117 ? 1.186 -19.145 -0.490 1.00 90.62 117 GLY A O 1
ATOM 909 N N . ALA A 1 118 ? 2.528 -17.402 -0.893 1.00 90.25 118 ALA A N 1
ATOM 910 C CA . ALA A 1 118 ? 1.427 -16.455 -1.073 1.00 90.25 118 ALA A CA 1
ATOM 911 C C . ALA A 1 118 ? 0.814 -16.561 -2.478 1.00 90.25 118 ALA A C 1
ATOM 913 O O . ALA A 1 118 ? -0.407 -16.474 -2.617 1.00 90.25 118 ALA A O 1
ATOM 914 N N . VAL A 1 119 ? 1.644 -16.775 -3.501 1.00 89.06 119 VAL A N 1
ATOM 915 C CA . VAL A 1 119 ? 1.201 -17.016 -4.880 1.00 89.06 119 VAL A CA 1
ATOM 916 C C . VAL A 1 119 ? 0.361 -18.288 -4.947 1.00 89.06 119 VAL A C 1
ATOM 918 O O . VAL A 1 119 ? -0.755 -18.235 -5.454 1.00 89.06 119 VAL A O 1
ATOM 921 N N . ASP A 1 120 ? 0.834 -19.383 -4.358 1.00 88.25 120 ASP A N 1
ATOM 922 C CA . ASP A 1 120 ? 0.135 -20.667 -4.314 1.00 88.25 120 AS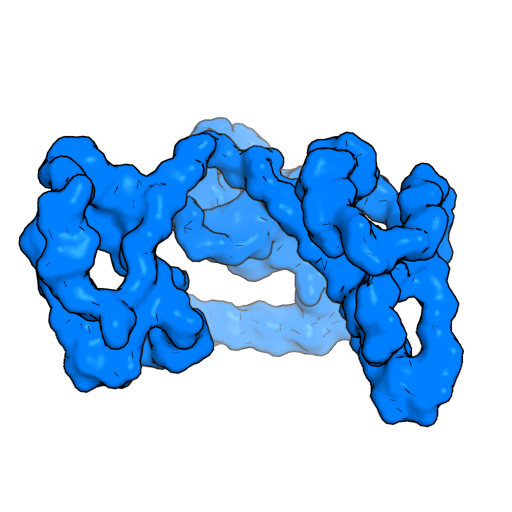P A CA 1
ATOM 923 C C . ASP A 1 120 ? -1.209 -20.547 -3.603 1.00 88.25 120 ASP A C 1
ATOM 925 O O . ASP A 1 120 ? -2.230 -21.003 -4.113 1.00 88.25 120 ASP A O 1
ATOM 929 N N . SER A 1 121 ? -1.240 -19.870 -2.452 1.00 87.94 121 SER A N 1
ATOM 930 C CA . SER A 1 121 ? -2.479 -19.633 -1.706 1.00 87.94 121 SER A CA 1
ATOM 931 C C . SER A 1 121 ? -3.527 -18.905 -2.558 1.00 87.94 121 SER A C 1
ATOM 933 O O . SER A 1 121 ? -4.677 -19.344 -2.634 1.00 87.94 121 SER A O 1
ATOM 935 N N . LEU A 1 122 ? -3.123 -17.845 -3.270 1.00 83.88 122 LEU A N 1
ATOM 936 C CA . LEU A 1 122 ? -4.012 -17.073 -4.146 1.00 83.88 122 LEU A CA 1
ATOM 937 C C . LEU A 1 122 ? -4.426 -17.843 -5.405 1.00 83.88 122 LEU A C 1
ATOM 939 O O . LEU A 1 122 ? -5.575 -17.743 -5.832 1.00 83.88 122 LEU A O 1
ATOM 943 N N . CYS A 1 123 ? -3.501 -18.596 -5.996 1.00 77.31 123 CYS A N 1
ATOM 944 C CA . CYS A 1 123 ? -3.677 -19.233 -7.298 1.00 77.31 123 CYS A CA 1
ATOM 945 C C . CYS A 1 123 ? -4.170 -20.681 -7.224 1.00 77.31 123 CYS A C 1
ATOM 947 O O . CYS A 1 123 ? -4.484 -21.256 -8.262 1.00 77.31 123 CYS A O 1
ATOM 949 N N . SER A 1 124 ? -4.299 -21.260 -6.025 1.00 67.62 124 SER A N 1
ATOM 950 C CA . SER A 1 124 ? -4.727 -22.649 -5.772 1.00 67.62 124 SER A CA 1
ATOM 951 C C . S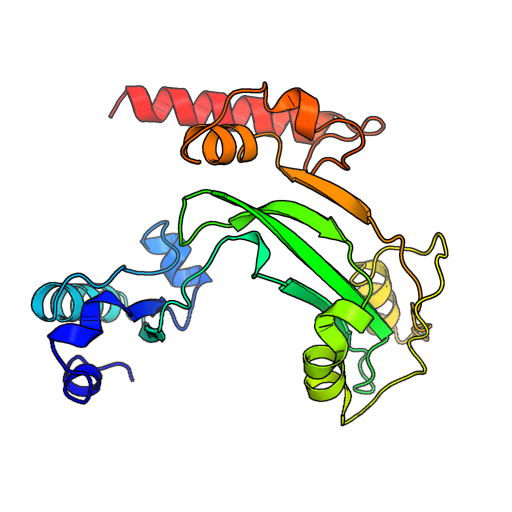ER A 1 124 ? -6.057 -23.068 -6.422 1.00 67.62 124 SER A C 1
ATOM 953 O O . SER A 1 124 ? -6.406 -24.246 -6.399 1.00 67.62 124 SER A O 1
ATOM 955 N N . ARG A 1 125 ? -6.808 -22.131 -7.015 1.00 55.72 125 ARG A N 1
ATOM 956 C CA . ARG A 1 125 ? -8.061 -22.388 -7.739 1.00 55.72 125 ARG A CA 1
ATOM 957 C C . ARG A 1 125 ? -7.979 -22.207 -9.260 1.00 55.72 125 ARG A C 1
ATOM 959 O O . ARG A 1 125 ? -8.918 -22.622 -9.933 1.00 55.72 125 ARG A O 1
ATOM 966 N N . SER A 1 126 ? -6.907 -21.622 -9.803 1.00 53.59 126 SER A N 1
ATOM 967 C CA . SER A 1 126 ? -6.811 -21.275 -11.232 1.00 53.59 126 SER A CA 1
ATOM 968 C C . SER A 1 126 ? -5.462 -20.626 -11.599 1.00 53.59 126 SER A C 1
ATOM 970 O O . SER A 1 126 ? -5.353 -19.403 -11.709 1.00 53.59 126 SER A O 1
ATOM 972 N N . THR A 1 127 ? -4.425 -21.428 -11.847 1.00 51.19 127 THR A N 1
ATOM 973 C CA . THR A 1 127 ? -3.156 -20.948 -12.424 1.00 51.19 127 THR A CA 1
ATOM 974 C C . THR A 1 127 ? -3.089 -21.253 -13.922 1.00 51.19 127 THR A C 1
ATOM 976 O O . THR A 1 127 ? -3.185 -22.418 -14.306 1.00 51.19 127 THR A O 1
ATOM 979 N N . PRO A 1 128 ? -2.837 -20.261 -14.792 1.00 51.56 128 PRO A N 1
ATOM 980 C CA . PRO A 1 128 ? -2.002 -20.506 -15.959 1.00 51.56 128 PRO A CA 1
ATOM 981 C C . PRO A 1 128 ? -0.552 -20.736 -15.496 1.00 51.56 128 PRO A C 1
ATOM 983 O O . PRO A 1 128 ? -0.171 -20.314 -14.403 1.00 51.56 128 PRO A O 1
ATOM 986 N N . GLU A 1 129 ? 0.274 -21.389 -16.313 1.00 50.66 129 GLU A N 1
ATOM 987 C CA . GLU A 1 129 ? 1.710 -21.548 -16.047 1.00 50.66 129 GLU A CA 1
ATOM 988 C C . GLU A 1 129 ? 2.411 -20.172 -16.006 1.00 50.66 129 GLU A C 1
ATOM 990 O O . GLU A 1 129 ? 2.903 -19.655 -17.010 1.00 50.66 129 GLU A O 1
ATOM 995 N N . LEU A 1 130 ? 2.445 -19.539 -14.830 1.00 53.38 130 LEU A N 1
ATOM 996 C CA . LEU A 1 130 ? 3.131 -18.272 -14.574 1.00 53.38 130 LEU A CA 1
ATOM 997 C C . LEU A 1 130 ? 4.633 -18.541 -14.405 1.00 53.38 130 LEU A C 1
ATOM 999 O O . LEU A 1 130 ? 5.195 -18.493 -13.313 1.00 53.38 130 LEU A O 1
ATOM 1003 N N . GLY A 1 131 ? 5.294 -18.881 -15.510 1.00 44.62 131 GLY A N 1
ATOM 1004 C CA . GLY A 1 131 ? 6.740 -19.047 -15.554 1.00 44.62 131 GLY A CA 1
ATOM 1005 C C . GLY A 1 131 ? 7.440 -17.694 -15.504 1.00 44.62 131 GLY A C 1
ATOM 1006 O O . GLY A 1 131 ? 7.441 -16.967 -16.494 1.00 44.62 131 GLY A O 1
ATOM 1007 N N . GLY A 1 132 ? 8.090 -17.382 -14.380 1.00 40.75 132 GLY A N 1
ATOM 1008 C CA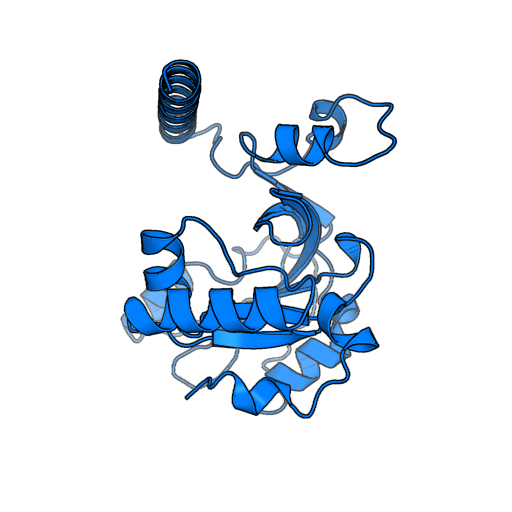 . GLY A 1 132 ? 8.965 -16.218 -14.242 1.00 40.75 132 GLY A CA 1
ATOM 1009 C C . GLY A 1 132 ? 10.157 -16.295 -15.196 1.00 40.75 132 GLY A C 1
ATOM 1010 O O . GLY A 1 132 ? 11.241 -16.737 -14.825 1.00 40.75 132 GLY A O 1
ATOM 1011 N N . ARG A 1 133 ? 9.969 -15.864 -16.443 1.00 39.09 133 ARG A N 1
ATOM 1012 C CA . ARG A 1 133 ? 11.054 -15.560 -17.377 1.00 39.09 133 ARG A CA 1
ATOM 1013 C C . ARG A 1 133 ? 11.200 -14.049 -17.465 1.00 39.09 133 ARG A C 1
ATOM 1015 O O . ARG A 1 133 ? 10.219 -13.322 -17.555 1.00 39.09 133 ARG A O 1
ATOM 1022 N N . SER A 1 134 ? 12.437 -13.573 -17.428 1.00 37.94 134 SER A N 1
ATOM 1023 C CA . SER A 1 134 ? 12.789 -12.173 -17.649 1.00 37.94 134 SER A CA 1
ATOM 1024 C C . SER A 1 134 ? 12.471 -11.787 -19.098 1.00 37.94 134 SER A C 1
ATOM 1026 O O . SER A 1 134 ? 13.283 -12.005 -19.995 1.00 37.94 134 SER A O 1
ATOM 1028 N N . GLY A 1 135 ? 11.270 -11.270 -19.337 1.00 38.94 135 GLY A N 1
ATOM 1029 C CA . GLY A 1 135 ? 10.841 -10.730 -20.623 1.00 38.94 135 GLY A CA 1
ATOM 1030 C C . GLY A 1 135 ? 10.351 -9.296 -20.455 1.00 38.94 135 GLY A C 1
ATOM 1031 O O . GLY A 1 135 ? 9.719 -8.964 -19.453 1.00 38.94 135 GLY A O 1
ATOM 1032 N N . SER A 1 136 ? 10.641 -8.448 -21.440 1.00 38.34 136 SER A N 1
ATOM 1033 C CA . SER A 1 136 ? 10.120 -7.085 -21.538 1.00 38.34 136 SER A CA 1
ATOM 1034 C C . SER A 1 136 ? 8.652 -7.136 -21.988 1.00 38.34 136 SER A C 1
ATOM 1036 O O . SER A 1 136 ? 8.345 -6.984 -23.171 1.00 38.34 136 SER A O 1
ATOM 1038 N N . GLY A 1 137 ? 7.751 -7.450 -21.061 1.00 41.25 137 GLY A N 1
ATOM 1039 C CA . GLY A 1 137 ? 6.303 -7.438 -21.267 1.00 41.25 137 GLY A CA 1
ATOM 1040 C C . GLY A 1 137 ? 5.634 -6.264 -20.542 1.00 41.25 137 GLY A C 1
ATOM 1041 O O . GLY A 1 137 ? 6.220 -5.705 -19.610 1.00 41.25 137 GLY A O 1
ATOM 1042 N N . PRO A 1 138 ? 4.418 -5.859 -20.953 1.00 41.78 138 PRO A N 1
ATOM 1043 C CA . PRO A 1 138 ? 3.656 -4.834 -20.250 1.00 41.78 138 PRO A CA 1
ATOM 1044 C C . PRO A 1 138 ? 3.434 -5.236 -18.786 1.00 41.78 138 PRO A C 1
ATOM 1046 O O . PRO A 1 138 ? 3.151 -6.390 -18.480 1.00 41.78 138 PRO A O 1
ATOM 1049 N N . VAL A 1 139 ? 3.577 -4.268 -17.881 1.00 53.66 139 VAL A N 1
ATOM 1050 C CA . VAL A 1 139 ? 3.485 -4.465 -16.428 1.00 53.66 139 VAL A CA 1
ATOM 1051 C C . VAL A 1 139 ? 2.140 -5.103 -16.056 1.00 53.66 139 VAL A C 1
ATOM 1053 O O . VAL A 1 139 ? 1.079 -4.626 -16.469 1.00 53.66 139 VAL A O 1
ATOM 1056 N N . ALA A 1 140 ? 2.194 -6.181 -15.270 1.00 52.59 140 ALA A N 1
ATOM 1057 C CA . ALA A 1 140 ? 1.025 -6.860 -14.722 1.00 52.59 140 ALA A CA 1
ATOM 1058 C C . ALA A 1 140 ? 0.077 -5.866 -14.023 1.00 52.59 140 ALA A C 1
ATOM 1060 O O . ALA A 1 140 ? 0.520 -5.010 -13.258 1.00 52.59 140 ALA A O 1
ATOM 1061 N N . GLY A 1 141 ? -1.226 -5.963 -14.311 1.00 57.25 141 GLY A N 1
ATOM 1062 C CA . GLY A 1 141 ? -2.248 -5.029 -13.811 1.00 57.25 141 GLY A CA 1
ATOM 1063 C C . GLY A 1 141 ? -2.539 -3.829 -14.723 1.00 57.25 141 GLY A C 1
ATOM 1064 O O . GLY A 1 141 ? -3.158 -2.862 -14.285 1.00 57.25 141 GLY A O 1
ATOM 1065 N N . SER A 1 142 ? -2.098 -3.861 -15.985 1.00 66.69 142 SER A N 1
ATOM 1066 C CA . SER A 1 142 ? -2.367 -2.782 -16.939 1.00 66.69 142 SER A CA 1
ATOM 1067 C C . SER A 1 142 ? -3.877 -2.554 -17.146 1.00 66.69 142 SER A C 1
ATOM 1069 O O . SER A 1 142 ? -4.599 -3.520 -17.414 1.00 66.69 142 SER A O 1
ATOM 1071 N N . PRO A 1 143 ? -4.356 -1.290 -17.140 1.00 80.56 143 PRO A N 1
ATOM 1072 C CA . PRO A 1 143 ? -5.699 -0.927 -17.601 1.00 80.56 143 PRO A CA 1
ATOM 1073 C C . PRO A 1 143 ? -6.052 -1.500 -18.978 1.00 80.56 143 PRO A C 1
ATOM 1075 O O . PRO A 1 143 ? -7.226 -1.699 -19.268 1.00 80.56 143 PRO A O 1
ATOM 1078 N N . CYS A 1 144 ? -5.055 -1.813 -19.813 1.00 83.44 144 CYS A N 1
ATOM 1079 C CA . CYS A 1 144 ? -5.266 -2.468 -21.100 1.00 83.44 144 CYS A CA 1
ATOM 1080 C C . CYS A 1 144 ? -5.855 -3.880 -20.963 1.00 83.44 144 CYS A C 1
ATOM 1082 O O . CYS A 1 144 ? -6.699 -4.241 -21.775 1.00 83.44 144 CYS A O 1
ATOM 1084 N N . LEU A 1 145 ? -5.442 -4.671 -19.961 1.00 88.06 145 LEU A N 1
ATOM 1085 C CA . LEU A 1 145 ? -6.008 -6.010 -19.734 1.00 88.06 145 LEU A CA 1
ATOM 1086 C C . LEU A 1 145 ? -7.482 -5.887 -19.347 1.00 88.06 145 LEU A C 1
ATOM 1088 O O . LEU A 1 145 ? -8.331 -6.506 -19.977 1.00 88.06 145 LEU A O 1
ATOM 1092 N N . ALA A 1 146 ? -7.780 -5.001 -18.392 1.00 88.31 146 ALA A N 1
ATOM 1093 C CA . ALA A 1 146 ? -9.147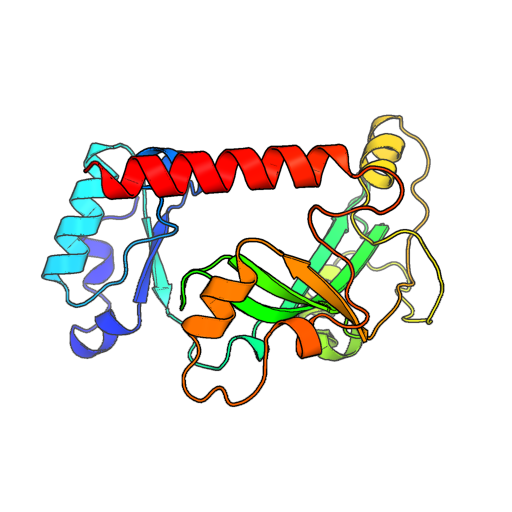 -4.722 -17.967 1.00 88.31 146 ALA A CA 1
ATOM 1094 C C . ALA A 1 146 ? -10.023 -4.174 -19.104 1.00 88.31 146 ALA A C 1
ATOM 1096 O O . ALA A 1 146 ? -11.191 -4.534 -19.211 1.00 88.31 146 ALA A O 1
ATOM 1097 N N . TYR A 1 147 ? -9.466 -3.320 -19.965 1.00 90.19 147 TYR A N 1
ATOM 1098 C CA . TYR A 1 147 ? -10.167 -2.777 -21.125 1.00 90.19 147 TYR A CA 1
ATOM 1099 C C . TYR A 1 147 ? -10.524 -3.868 -22.138 1.00 90.19 147 TYR A C 1
ATOM 1101 O O . TYR A 1 147 ? -11.674 -3.956 -22.557 1.00 90.19 147 TYR A O 1
ATOM 1109 N N . ARG A 1 148 ? -9.563 -4.726 -22.499 1.00 89.75 148 ARG A N 1
ATOM 1110 C CA . ARG A 1 148 ? -9.794 -5.841 -23.428 1.00 89.75 148 ARG A CA 1
ATOM 1111 C C . ARG A 1 148 ? -10.813 -6.829 -22.878 1.00 89.75 148 ARG A C 1
ATOM 1113 O O . ARG A 1 148 ? -11.745 -7.198 -23.587 1.00 89.75 148 ARG A O 1
ATOM 1120 N N . ASP A 1 149 ? -10.689 -7.172 -21.599 1.00 91.00 149 ASP A N 1
ATOM 1121 C CA . ASP A 1 149 ? -11.649 -8.051 -20.941 1.00 91.00 149 ASP A CA 1
ATOM 1122 C C . ASP A 1 149 ? -13.059 -7.436 -20.951 1.00 91.00 149 ASP A C 1
ATOM 1124 O O . ASP A 1 149 ? -14.034 -8.089 -21.313 1.00 91.00 149 ASP A O 1
ATOM 1128 N N . ALA A 1 150 ? -13.188 -6.136 -20.666 1.00 91.62 150 ALA A N 1
ATOM 1129 C CA . ALA A 1 150 ? -14.474 -5.437 -20.725 1.00 91.62 150 ALA A CA 1
ATOM 1130 C C . ALA A 1 150 ? -15.102 -5.424 -22.132 1.00 91.62 150 ALA A C 1
ATOM 1132 O O . ALA A 1 150 ? -16.327 -5.415 -22.252 1.00 91.62 150 ALA A O 1
ATOM 1133 N N . LEU A 1 151 ? -14.285 -5.452 -23.189 1.00 94.56 151 LEU A N 1
ATOM 1134 C CA . LEU A 1 151 ? -14.746 -5.556 -24.576 1.00 94.56 151 LEU A CA 1
ATOM 1135 C C . LEU A 1 151 ? -15.137 -6.979 -24.994 1.00 94.56 151 LEU A C 1
ATOM 1137 O O . LEU A 1 151 ? -15.629 -7.172 -26.104 1.00 94.56 151 LEU A O 1
ATOM 1141 N N . GLY A 1 152 ? -14.934 -7.982 -24.139 1.00 91.31 152 GLY A N 1
ATOM 1142 C CA . GL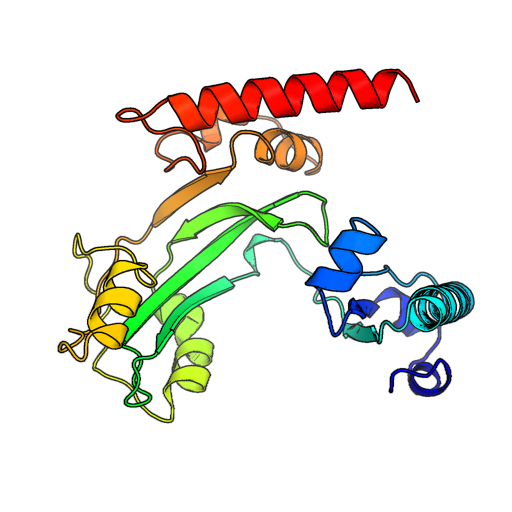Y A 1 152 ? -15.131 -9.374 -24.530 1.00 91.31 152 GLY A CA 1
ATOM 1143 C C . GLY A 1 152 ? -13.974 -9.964 -25.326 1.00 91.31 152 GLY A C 1
ATOM 1144 O O . GLY A 1 152 ? -14.105 -11.079 -25.824 1.00 91.31 152 GLY A O 1
ATOM 1145 N N . GLU A 1 153 ? -12.855 -9.252 -25.447 1.00 90.56 153 GLU A N 1
ATOM 1146 C CA . GLU A 1 153 ? -11.687 -9.748 -26.165 1.00 90.56 153 GLU A CA 1
ATOM 1147 C C . GLU A 1 153 ? -10.911 -10.771 -25.322 1.00 90.56 153 GLU A C 1
ATOM 1149 O O . GLU A 1 153 ? -10.874 -10.655 -24.094 1.00 90.56 153 GLU A O 1
ATOM 1154 N N . PRO A 1 154 ? -10.222 -11.737 -25.959 1.00 83.81 154 PRO A N 1
ATOM 1155 C CA . PRO A 1 154 ? -9.305 -12.623 -25.256 1.00 83.81 154 PRO A CA 1
ATOM 1156 C C . PRO A 1 154 ? -8.207 -11.833 -24.534 1.00 83.81 154 PRO A C 1
ATOM 1158 O O . PRO A 1 154 ? -7.547 -10.961 -25.126 1.00 83.81 154 PRO A O 1
ATOM 1161 N N . VAL A 1 155 ? -8.005 -12.169 -23.260 1.00 86.12 155 VAL A N 1
ATOM 1162 C CA . VAL A 1 155 ? -6.930 -11.645 -22.417 1.00 86.12 155 VAL A CA 1
ATOM 1163 C C . VAL A 1 155 ? -5.811 -12.678 -22.368 1.00 86.12 155 VAL A C 1
ATOM 1165 O O . VAL A 1 155 ? -5.916 -13.698 -21.693 1.00 86.12 155 VAL A O 1
ATOM 1168 N N . GLU A 1 156 ? -4.725 -12.402 -23.084 1.00 81.94 156 GLU A N 1
ATOM 1169 C CA . GLU A 1 156 ? -3.538 -13.255 -23.054 1.00 81.94 156 GLU A CA 1
ATOM 1170 C C . GLU A 1 156 ? -2.816 -13.141 -21.701 1.00 81.94 156 GLU A C 1
ATOM 1172 O O . GLU A 1 156 ? -2.552 -12.016 -21.251 1.00 81.94 156 GLU A O 1
ATOM 1177 N N . PRO A 1 157 ? -2.457 -14.266 -21.052 1.00 80.94 157 PRO A N 1
ATOM 1178 C CA . PRO A 1 157 ? -1.722 -14.237 -19.798 1.00 80.94 157 PRO A CA 1
ATOM 1179 C C . PRO A 1 157 ? -0.357 -13.550 -19.931 1.00 80.94 157 PRO A C 1
ATOM 1181 O O . PRO A 1 157 ? 0.490 -13.928 -20.740 1.00 80.94 157 PRO A O 1
ATOM 1184 N N . VAL A 1 158 ? -0.105 -12.569 -19.069 1.00 81.19 158 VAL A N 1
ATOM 1185 C CA . VAL A 1 158 ? 1.203 -11.950 -18.868 1.00 81.19 158 VAL A CA 1
ATOM 1186 C C . VAL A 1 158 ? 1.941 -12.735 -17.791 1.00 81.19 158 VAL A C 1
ATOM 1188 O O . VAL A 1 158 ? 1.723 -12.552 -16.593 1.00 81.19 158 VAL A O 1
ATOM 1191 N N . THR A 1 159 ? 2.831 -13.618 -18.234 1.00 70.50 159 THR A N 1
ATOM 1192 C CA . THR A 1 159 ? 3.581 -14.540 -17.366 1.00 70.50 159 THR A CA 1
ATOM 1193 C C . THR A 1 159 ? 4.959 -14.015 -16.954 1.00 70.50 159 THR A C 1
ATOM 1195 O O . THR A 1 159 ? 5.610 -14.592 -16.087 1.00 70.50 159 THR A O 1
ATOM 1198 N N . ALA A 1 160 ? 5.404 -12.902 -17.543 1.00 79.31 160 ALA A N 1
ATOM 1199 C CA . ALA A 1 160 ? 6.758 -12.378 -17.415 1.00 79.31 160 ALA A CA 1
ATOM 1200 C C . ALA A 1 160 ? 6.771 -10.879 -17.092 1.00 79.31 160 ALA A C 1
ATOM 1202 O O . ALA A 1 160 ? 6.008 -10.099 -17.662 1.00 79.31 160 ALA A O 1
ATOM 1203 N N . TYR A 1 161 ? 7.691 -10.472 -16.216 1.00 85.62 161 TYR A N 1
ATOM 1204 C CA . TYR A 1 161 ? 8.003 -9.070 -15.945 1.00 85.62 161 TYR A CA 1
ATOM 1205 C C . TYR A 1 161 ? 9.475 -8.894 -15.566 1.00 85.62 161 TYR A C 1
ATOM 1207 O O . TYR A 1 161 ? 10.161 -9.833 -15.153 1.00 85.62 161 TYR A O 1
ATOM 1215 N N . GLU A 1 162 ? 9.967 -7.663 -15.684 1.00 88.50 162 GLU A N 1
ATOM 1216 C CA . GLU A 1 162 ? 11.325 -7.327 -15.272 1.00 88.50 162 GLU A CA 1
ATOM 1217 C C . GLU A 1 162 ? 11.451 -7.270 -13.745 1.00 88.50 162 GLU A C 1
ATOM 1219 O O . GLU A 1 162 ? 10.804 -6.469 -13.059 1.00 88.50 162 GLU A O 1
ATOM 1224 N N . VAL A 1 163 ? 12.339 -8.103 -13.209 1.00 92.06 163 VAL A N 1
ATOM 1225 C CA . VAL A 1 163 ? 12.736 -8.087 -11.798 1.00 92.06 163 VAL A CA 1
ATOM 1226 C C . VAL A 1 163 ? 13.823 -7.040 -11.551 1.00 92.06 163 VAL A C 1
ATOM 1228 O O . VAL A 1 163 ? 14.470 -6.554 -12.477 1.00 92.06 163 VAL A O 1
ATOM 1231 N N . ALA A 1 164 ? 14.026 -6.681 -10.285 1.00 93.31 164 ALA A N 1
ATOM 1232 C CA . ALA A 1 164 ? 14.988 -5.675 -9.843 1.00 93.31 164 ALA A CA 1
ATOM 1233 C C . ALA A 1 164 ? 14.738 -4.246 -10.377 1.00 93.31 164 ALA A C 1
ATOM 1235 O O . ALA A 1 164 ? 15.606 -3.372 -10.271 1.00 93.31 164 ALA A O 1
ATOM 1236 N N . ARG A 1 165 ? 13.530 -3.965 -10.881 1.00 93.38 165 ARG A N 1
ATOM 1237 C CA . ARG A 1 165 ? 13.098 -2.610 -11.240 1.00 93.38 165 ARG A CA 1
ATOM 1238 C C . ARG A 1 165 ? 12.693 -1.868 -9.984 1.00 93.38 165 ARG A C 1
ATOM 1240 O O . ARG A 1 165 ? 11.896 -2.351 -9.182 1.00 93.38 165 ARG A O 1
ATOM 1247 N N . ARG A 1 166 ? 13.253 -0.676 -9.803 1.00 94.44 166 ARG A N 1
ATOM 1248 C CA . ARG A 1 166 ? 12.900 0.202 -8.689 1.00 94.44 166 ARG A CA 1
ATOM 1249 C C . ARG A 1 166 ? 11.885 1.228 -9.148 1.00 94.44 166 ARG A C 1
ATOM 1251 O O . ARG A 1 166 ? 12.009 1.757 -10.242 1.00 94.44 166 ARG A O 1
ATOM 1258 N N . TRP A 1 167 ? 10.930 1.537 -8.287 1.00 94.69 167 TRP A N 1
ATOM 1259 C CA . TRP A 1 167 ? 9.966 2.617 -8.482 1.00 94.69 167 TRP A CA 1
ATOM 1260 C C . TRP A 1 167 ? 10.018 3.558 -7.284 1.00 94.69 167 TRP A C 1
ATOM 1262 O O . TRP A 1 167 ? 10.181 3.086 -6.153 1.00 94.69 167 TRP A O 1
ATOM 1272 N N . VAL A 1 168 ? 9.891 4.866 -7.515 1.00 94.75 168 VAL A N 1
ATOM 1273 C CA . VAL A 1 168 ? 9.945 5.885 -6.461 1.00 94.75 168 VAL A CA 1
ATOM 1274 C C . VAL A 1 168 ? 8.895 6.984 -6.635 1.00 94.75 168 VAL A C 1
ATOM 1276 O O . VAL A 1 168 ? 8.655 7.476 -7.734 1.00 94.75 168 VAL A O 1
ATOM 1279 N N . HIS A 1 169 ? 8.313 7.415 -5.514 1.00 93.44 169 HIS A N 1
ATOM 1280 C CA . HIS A 1 169 ? 7.437 8.578 -5.427 1.00 93.44 169 HIS A CA 1
ATOM 1281 C C . HIS A 1 169 ? 8.228 9.818 -4.986 1.00 93.44 169 HIS A C 1
ATOM 1283 O O . HIS A 1 169 ? 8.451 10.064 -3.803 1.00 93.44 169 HIS A O 1
ATOM 1289 N N . GLU A 1 170 ? 8.539 10.678 -5.941 1.00 91.38 170 GLU A N 1
ATOM 1290 C CA . GLU A 1 170 ? 9.478 11.803 -5.878 1.00 91.38 170 GLU A CA 1
ATOM 1291 C C . GLU A 1 170 ? 9.144 12.822 -4.784 1.00 91.38 170 GLU A C 1
ATOM 1293 O O . GLU A 1 170 ? 10.029 13.322 -4.102 1.00 91.38 170 GLU A O 1
ATOM 1298 N N . PHE A 1 171 ? 7.860 13.119 -4.572 1.00 89.88 171 PHE A N 1
ATOM 1299 C CA . PHE A 1 171 ? 7.443 14.109 -3.568 1.00 89.88 171 PHE A CA 1
ATOM 1300 C C . PHE A 1 171 ? 7.313 13.546 -2.147 1.00 89.88 171 PHE A C 1
ATOM 1302 O O . PHE A 1 171 ? 7.378 14.293 -1.172 1.00 89.88 171 PHE A O 1
ATOM 1309 N N . ARG A 1 172 ? 7.098 12.234 -1.996 1.00 88.94 172 ARG A N 1
ATOM 1310 C CA . ARG A 1 172 ? 6.874 11.608 -0.680 1.00 88.94 172 ARG A CA 1
ATOM 1311 C C . ARG A 1 172 ? 8.126 10.943 -0.137 1.00 88.94 172 ARG A C 1
ATOM 1313 O O . ARG A 1 172 ? 8.342 10.938 1.072 1.00 88.94 172 ARG A O 1
ATOM 1320 N N . ASP A 1 173 ? 8.951 10.404 -1.021 1.00 91.88 173 ASP A N 1
ATOM 1321 C CA . ASP A 1 173 ? 10.140 9.657 -0.649 1.00 91.88 173 ASP A CA 1
ATOM 1322 C C . ASP A 1 173 ? 11.203 10.478 0.099 1.00 91.88 173 ASP A C 1
ATOM 1324 O O . ASP A 1 173 ? 11.787 9.926 1.026 1.00 91.88 173 ASP A O 1
ATOM 1328 N N . PRO A 1 174 ? 11.411 11.789 -0.150 1.00 89.88 174 PRO A N 1
ATOM 1329 C CA . PRO A 1 174 ? 12.303 12.590 0.689 1.00 89.88 174 PRO A CA 1
ATOM 1330 C C . PRO A 1 174 ? 11.851 12.632 2.155 1.00 89.88 174 PRO A C 1
ATOM 1332 O O . PRO A 1 174 ? 12.681 12.613 3.058 1.00 89.88 174 PRO A O 1
ATOM 1335 N N . ARG A 1 175 ? 10.534 12.625 2.410 1.00 88.56 175 ARG A N 1
ATOM 1336 C CA . ARG A 1 175 ? 9.975 12.608 3.772 1.00 88.56 175 ARG A CA 1
ATOM 1337 C C . ARG A 1 175 ? 10.127 11.230 4.423 1.00 88.56 175 ARG A C 1
ATOM 1339 O O . ARG A 1 175 ? 10.446 11.158 5.605 1.00 88.56 175 ARG A O 1
ATOM 1346 N N . ALA A 1 176 ? 9.971 10.150 3.651 1.00 89.62 176 ALA A N 1
ATOM 1347 C CA . ALA A 1 176 ? 10.331 8.798 4.099 1.00 89.62 176 ALA A CA 1
ATOM 1348 C C . ALA A 1 176 ? 11.826 8.709 4.446 1.00 89.62 176 ALA A C 1
ATOM 1350 O O . ALA A 1 176 ? 12.206 8.168 5.480 1.00 89.62 176 ALA A O 1
ATOM 1351 N N . TRP A 1 177 ? 12.677 9.286 3.592 1.00 86.75 177 TRP A N 1
ATOM 1352 C CA . TRP A 1 177 ? 14.124 9.313 3.765 1.00 86.75 177 TRP A CA 1
ATOM 1353 C C . TRP A 1 177 ? 14.521 10.035 5.052 1.00 86.75 177 TRP A C 1
ATOM 1355 O O . TRP A 1 177 ? 15.278 9.474 5.837 1.00 86.75 177 TRP A O 1
ATOM 1365 N N . LEU A 1 178 ? 13.958 11.220 5.300 1.00 84.56 178 LEU A N 1
ATOM 1366 C CA . LEU A 1 178 ? 14.212 12.002 6.514 1.00 84.56 178 LEU A CA 1
ATOM 1367 C C . LEU A 1 178 ? 13.715 11.308 7.791 1.00 84.56 178 LEU A C 1
ATOM 1369 O O . LEU A 1 178 ? 14.335 11.458 8.838 1.00 84.56 178 LEU A O 1
ATOM 1373 N N . GLY A 1 179 ? 12.603 10.569 7.714 1.00 80.56 179 GLY A N 1
ATOM 1374 C CA . GLY A 1 179 ? 12.027 9.874 8.867 1.00 80.56 179 GLY A CA 1
ATOM 1375 C C . GLY A 1 179 ? 12.786 8.611 9.289 1.00 80.56 179 GLY A C 1
ATOM 1376 O O . GLY A 1 179 ? 12.745 8.231 10.457 1.00 80.56 179 GLY A O 1
ATOM 1377 N N . GLU A 1 180 ? 13.486 7.947 8.368 1.00 78.31 180 GLU A N 1
ATOM 1378 C CA . GLU A 1 180 ? 14.253 6.739 8.686 1.00 78.31 180 GLU A CA 1
ATOM 1379 C C . GLU A 1 180 ? 15.508 7.066 9.515 1.00 78.31 180 GLU A C 1
ATOM 1381 O O . GLU A 1 180 ? 16.384 7.827 9.099 1.00 78.31 180 GLU A O 1
ATOM 1386 N N . ARG A 1 181 ? 15.621 6.449 10.697 1.00 61.31 181 ARG A N 1
ATOM 1387 C CA . ARG A 1 181 ? 16.774 6.619 11.592 1.00 61.31 181 ARG A CA 1
ATOM 1388 C C . ARG A 1 181 ? 18.056 6.089 10.930 1.00 61.31 181 ARG A C 1
ATOM 1390 O O . ARG A 1 181 ? 18.087 4.957 10.462 1.00 61.31 181 ARG A O 1
ATOM 1397 N N . GLY A 1 182 ? 19.132 6.885 10.956 1.00 62.53 182 GLY A N 1
ATOM 1398 C CA . GLY A 1 182 ? 20.494 6.417 10.639 1.00 62.53 182 GLY A CA 1
ATOM 1399 C C . GLY A 1 182 ? 21.047 6.742 9.246 1.00 62.53 182 GLY A C 1
ATOM 1400 O O . GLY A 1 182 ? 21.998 6.095 8.806 1.00 62.53 182 GLY A O 1
ATOM 1401 N N . ARG A 1 183 ? 20.509 7.731 8.523 1.00 62.03 183 ARG A N 1
ATOM 1402 C CA . ARG A 1 183 ? 20.972 8.011 7.153 1.00 62.03 183 ARG A CA 1
ATOM 1403 C C . ARG A 1 183 ? 22.256 8.841 7.064 1.00 62.03 183 ARG A C 1
ATOM 1405 O O . ARG A 1 183 ? 22.384 9.884 7.694 1.00 62.03 183 ARG A O 1
ATOM 1412 N N . ARG A 1 184 ? 23.171 8.383 6.192 1.00 55.41 184 ARG A N 1
ATOM 1413 C CA . ARG A 1 184 ? 24.454 9.030 5.838 1.00 55.41 184 ARG A CA 1
ATOM 1414 C C . ARG A 1 184 ? 24.565 9.484 4.364 1.00 55.41 184 ARG A C 1
ATOM 1416 O O . ARG A 1 184 ? 25.526 10.164 4.030 1.00 55.41 184 ARG A O 1
ATOM 1423 N N . LEU A 1 185 ? 23.625 9.120 3.475 1.00 64.81 185 LEU A N 1
ATOM 1424 C CA . LEU A 1 185 ? 23.725 9.340 2.012 1.00 64.81 185 LEU A CA 1
ATOM 1425 C C . LEU A 1 185 ? 22.475 9.979 1.390 1.00 64.81 185 LEU A C 1
ATOM 1427 O O . LEU A 1 185 ? 21.362 9.536 1.660 1.00 64.81 185 LEU A O 1
ATOM 1431 N N . ASN A 1 186 ? 22.673 10.938 0.478 1.00 74.50 186 ASN A N 1
ATOM 1432 C CA . ASN A 1 186 ? 21.629 11.699 -0.226 1.00 74.50 186 ASN A CA 1
ATOM 1433 C C . ASN A 1 186 ? 20.550 10.789 -0.881 1.00 74.50 186 ASN A C 1
ATOM 1435 O O . ASN A 1 186 ? 20.914 9.839 -1.586 1.00 74.50 186 ASN A O 1
ATOM 1439 N N . PRO A 1 187 ? 19.236 11.071 -0.711 1.00 78.50 187 PRO A N 1
ATOM 1440 C CA . PRO A 1 187 ? 18.148 10.285 -1.312 1.00 78.50 187 PRO A CA 1
ATOM 1441 C C . PRO A 1 187 ? 18.288 10.101 -2.825 1.00 78.50 187 PRO A C 1
ATOM 1443 O O . PRO A 1 187 ? 17.993 9.018 -3.331 1.00 78.50 187 PRO A O 1
ATOM 1446 N N . LEU A 1 188 ? 18.801 11.107 -3.535 1.00 82.75 188 LEU A N 1
ATOM 1447 C CA . LEU A 1 188 ? 18.955 11.094 -4.990 1.00 82.75 188 LEU A CA 1
ATOM 1448 C C . LEU A 1 188 ? 19.871 9.966 -5.478 1.00 82.75 188 LEU A C 1
ATOM 1450 O O . LEU A 1 188 ? 19.645 9.415 -6.552 1.00 82.75 188 LEU A O 1
ATOM 1454 N N . VAL A 1 189 ? 20.858 9.557 -4.672 1.00 83.81 189 VAL A N 1
ATOM 1455 C CA . VAL A 1 189 ? 21.716 8.404 -4.997 1.00 83.81 189 VAL A CA 1
ATOM 1456 C C . VAL A 1 189 ? 20.876 7.129 -5.084 1.00 83.81 189 VAL A C 1
ATOM 1458 O O . VAL A 1 189 ? 21.042 6.333 -6.005 1.00 83.81 189 VAL A O 1
ATOM 1461 N N . SER A 1 190 ? 19.915 6.961 -4.170 1.00 86.19 190 SER A N 1
ATOM 1462 C CA . SER A 1 190 ? 19.024 5.796 -4.165 1.00 86.19 190 SER A CA 1
ATOM 1463 C C . SER A 1 190 ? 17.996 5.805 -5.302 1.00 86.19 190 SER A C 1
ATOM 1465 O O . SER A 1 190 ? 17.474 4.745 -5.646 1.00 86.19 190 SER A O 1
ATOM 1467 N N . TRP A 1 191 ? 17.734 6.973 -5.901 1.00 90.38 191 TRP A N 1
ATOM 1468 C CA . TRP A 1 191 ? 16.799 7.136 -7.019 1.00 90.38 191 TRP A CA 1
ATOM 1469 C C . TRP A 1 191 ? 17.426 6.800 -8.373 1.00 90.38 191 TRP A C 1
ATOM 1471 O O . TRP A 1 191 ? 16.711 6.644 -9.359 1.00 90.38 191 TRP A O 1
ATOM 1481 N N . ARG A 1 192 ? 18.755 6.664 -8.448 1.00 88.81 192 ARG A N 1
ATOM 1482 C CA . ARG A 1 192 ? 19.439 6.331 -9.699 1.00 88.81 192 ARG A CA 1
ATOM 1483 C C . ARG A 1 192 ? 18.931 4.995 -10.253 1.00 88.81 192 ARG A C 1
ATOM 1485 O O . ARG A 1 192 ? 19.042 3.964 -9.583 1.00 88.81 192 ARG A O 1
ATOM 1492 N N . GLY A 1 193 ? 18.416 5.034 -11.483 1.00 87.69 193 GLY A N 1
ATOM 1493 C CA . GLY A 1 193 ? 17.854 3.875 -12.184 1.00 87.69 193 GLY A CA 1
ATOM 1494 C C . GLY A 1 193 ? 16.457 3.463 -11.711 1.00 87.69 193 GLY A C 1
ATOM 1495 O O . GLY A 1 193 ? 16.061 2.328 -11.955 1.00 87.69 193 GLY A O 1
ATOM 1496 N N . CYS A 1 194 ? 15.741 4.334 -10.994 1.00 91.31 194 CYS A N 1
ATOM 1497 C CA . CYS A 1 194 ? 14.340 4.105 -10.654 1.00 91.31 194 CYS A CA 1
ATOM 1498 C C . CYS A 1 194 ? 13.416 4.620 -11.760 1.00 91.31 194 CYS A C 1
ATOM 1500 O O . CYS A 1 194 ? 13.695 5.642 -12.383 1.00 91.31 194 CYS A O 1
ATOM 1502 N N . GLU A 1 195 ? 12.285 3.946 -11.913 1.00 91.75 195 GLU A N 1
ATOM 1503 C CA . GLU A 1 195 ? 11.081 4.498 -12.515 1.00 91.75 195 GLU A CA 1
ATOM 1504 C C . GLU A 1 195 ? 10.433 5.497 -11.554 1.00 91.75 195 GLU A C 1
ATOM 1506 O O . GLU A 1 195 ? 10.473 5.338 -10.327 1.00 91.75 195 GLU A O 1
ATOM 1511 N N . TYR A 1 196 ? 9.820 6.528 -12.116 1.00 91.31 196 TYR A N 1
ATOM 1512 C CA . TYR A 1 196 ? 9.292 7.662 -11.373 1.00 91.31 196 TYR A CA 1
ATOM 1513 C C . TYR A 1 196 ? 7.762 7.649 -11.382 1.00 91.31 196 TYR A C 1
ATOM 1515 O O . TYR A 1 196 ? 7.137 7.366 -12.400 1.00 91.31 196 TYR A O 1
ATOM 1523 N N . ALA A 1 197 ? 7.148 7.927 -10.231 1.00 89.69 197 ALA A N 1
ATOM 1524 C CA . ALA A 1 197 ? 5.697 7.863 -10.075 1.00 89.69 197 ALA A CA 1
ATOM 1525 C C . ALA A 1 197 ? 4.940 8.891 -10.922 1.00 89.69 197 ALA A C 1
ATOM 1527 O O . ALA A 1 197 ? 3.812 8.631 -11.334 1.00 89.69 197 ALA A O 1
ATOM 1528 N N . ILE A 1 198 ? 5.517 10.080 -11.102 1.00 89.19 198 ILE A N 1
ATOM 1529 C CA . ILE A 1 198 ? 4.838 11.228 -11.708 1.00 89.19 198 ILE A CA 1
ATOM 1530 C C . ILE A 1 198 ? 5.683 11.827 -12.836 1.00 89.19 198 ILE A C 1
ATOM 1532 O O . ILE A 1 198 ? 5.138 12.314 -13.827 1.00 89.19 198 ILE A O 1
ATOM 1536 N N . PHE A 1 199 ? 7.006 11.835 -12.697 1.00 90.00 199 PHE A N 1
ATOM 1537 C CA . PHE A 1 199 ? 7.907 12.323 -13.725 1.00 90.00 199 PHE A CA 1
ATOM 1538 C C . PHE A 1 199 ? 7.984 11.337 -14.890 1.00 90.00 199 PHE A C 1
ATOM 1540 O O . PHE A 1 199 ? 8.487 10.228 -14.750 1.00 90.00 199 PHE A O 1
ATOM 1547 N N . SER A 1 200 ? 7.571 11.786 -16.071 1.00 88.50 200 SER A N 1
ATOM 1548 C CA . SER A 1 200 ? 7.906 11.145 -17.338 1.00 88.50 200 SER A CA 1
ATOM 1549 C C . SER A 1 200 ? 8.726 12.108 -18.190 1.00 88.50 200 SER A C 1
ATOM 1551 O O . SER A 1 200 ? 8.507 13.324 -18.182 1.00 88.50 200 SER A O 1
ATOM 1553 N N . ARG A 1 201 ? 9.702 11.573 -18.933 1.00 85.94 201 ARG A N 1
ATOM 1554 C CA . ARG A 1 201 ? 10.496 12.382 -19.866 1.00 85.94 201 ARG A CA 1
ATOM 1555 C C . ARG A 1 201 ? 9.651 12.842 -21.056 1.00 85.94 201 ARG A C 1
ATOM 1557 O O . ARG A 1 201 ? 9.877 13.962 -21.519 1.00 85.94 201 ARG A O 1
ATOM 1564 N N . ASP A 1 202 ? 8.695 12.009 -21.463 1.00 91.38 202 ASP A N 1
ATOM 1565 C CA . ASP A 1 202 ? 7.811 12.208 -22.616 1.00 91.38 202 ASP A CA 1
ATOM 1566 C C . ASP A 1 202 ? 6.617 13.106 -22.275 1.00 91.38 202 ASP A C 1
ATOM 1568 O O . ASP A 1 202 ? 6.171 13.889 -23.110 1.00 91.38 202 ASP A O 1
ATOM 1572 N N . ASP A 1 203 ? 6.156 13.075 -21.020 1.00 89.62 203 ASP A N 1
ATOM 1573 C CA . ASP A 1 203 ? 5.177 14.030 -20.502 1.00 89.62 203 ASP A CA 1
ATOM 1574 C C . ASP A 1 203 ? 5.560 14.537 -19.107 1.00 89.62 203 ASP A C 1
ATOM 1576 O O . ASP A 1 203 ? 5.365 13.888 -18.079 1.00 89.62 203 ASP A O 1
ATOM 1580 N N . ARG A 1 204 ? 6.089 15.760 -19.070 1.00 93.00 204 ARG A N 1
ATOM 1581 C CA . ARG A 1 204 ? 6.505 16.420 -17.825 1.00 93.00 204 ARG A CA 1
ATOM 1582 C C . ARG A 1 204 ? 5.374 17.188 -17.146 1.00 93.00 204 ARG A C 1
ATOM 1584 O O . ARG A 1 204 ? 5.562 17.651 -16.017 1.00 93.00 204 ARG A O 1
ATOM 1591 N N . LYS A 1 205 ? 4.224 17.386 -17.805 1.00 93.50 205 LYS A N 1
ATOM 1592 C CA . LYS A 1 205 ? 3.137 18.221 -17.266 1.00 93.50 205 LYS A CA 1
ATOM 1593 C C . LYS A 1 205 ? 2.615 17.702 -15.919 1.00 93.50 205 LYS A C 1
ATOM 1595 O O . LYS A 1 205 ? 2.502 18.533 -15.012 1.00 93.50 205 LYS A O 1
ATOM 1600 N N . PRO A 1 206 ? 2.374 16.388 -15.717 1.00 91.06 206 PRO A N 1
ATOM 1601 C CA . PRO A 1 206 ? 1.923 15.866 -14.427 1.00 91.06 206 PRO A CA 1
ATOM 1602 C C . PRO A 1 206 ? 2.873 16.223 -13.282 1.00 91.06 206 PRO A C 1
ATOM 1604 O O . PRO A 1 206 ? 2.430 16.643 -12.213 1.00 91.06 206 PRO A O 1
ATOM 1607 N N . PHE A 1 207 ? 4.184 16.148 -13.525 1.00 91.56 207 PHE A N 1
ATOM 1608 C CA . PHE A 1 207 ? 5.202 16.485 -12.532 1.00 91.56 207 PHE A CA 1
ATOM 1609 C C . PHE A 1 207 ? 5.174 17.961 -12.143 1.00 91.56 207 PHE A C 1
ATOM 1611 O O . PHE A 1 207 ? 5.165 18.288 -10.957 1.00 91.56 207 PHE A O 1
ATOM 1618 N N . VAL A 1 208 ? 5.105 18.863 -13.125 1.00 92.00 208 VAL A N 1
ATOM 1619 C CA . VAL A 1 208 ? 5.040 20.310 -12.864 1.00 92.00 208 VAL A CA 1
ATOM 1620 C C . VAL A 1 208 ? 3.777 20.671 -12.078 1.00 92.00 208 VAL A C 1
ATOM 1622 O O . VAL A 1 208 ? 3.845 21.452 -11.127 1.00 92.00 208 VAL A O 1
ATOM 1625 N N . LEU A 1 209 ? 2.629 20.091 -12.437 1.00 91.75 209 LEU A N 1
ATOM 1626 C CA . LEU A 1 209 ? 1.370 20.316 -11.724 1.00 91.75 209 LEU A CA 1
ATOM 1627 C C . LEU A 1 209 ? 1.426 19.777 -10.289 1.00 91.75 209 LEU A C 1
ATOM 1629 O O . LEU A 1 209 ? 1.026 20.475 -9.355 1.00 91.75 209 LEU A O 1
ATOM 1633 N N . ALA A 1 210 ? 1.976 18.576 -10.095 1.00 89.56 210 ALA A N 1
ATOM 1634 C CA . ALA A 1 210 ? 2.157 17.991 -8.771 1.00 89.56 210 ALA A CA 1
ATOM 1635 C C . ALA A 1 210 ? 3.087 18.838 -7.887 1.00 89.56 210 ALA A C 1
ATOM 1637 O O . ALA A 1 210 ? 2.755 19.075 -6.725 1.00 89.56 210 ALA A O 1
ATOM 1638 N N . ALA A 1 211 ? 4.189 19.351 -8.444 1.00 90.00 211 ALA A N 1
ATOM 1639 C CA . ALA A 1 211 ? 5.127 20.220 -7.736 1.00 90.00 211 ALA A CA 1
ATOM 1640 C C . ALA A 1 211 ? 4.479 21.542 -7.301 1.00 90.00 211 ALA A C 1
ATOM 1642 O O . ALA A 1 211 ? 4.619 21.951 -6.149 1.00 90.00 211 ALA A O 1
ATOM 1643 N N . ARG A 1 212 ? 3.711 22.188 -8.191 1.00 91.19 212 ARG A N 1
ATOM 1644 C CA . ARG A 1 212 ? 2.962 23.414 -7.861 1.00 91.19 212 ARG A CA 1
ATOM 1645 C C . ARG A 1 212 ? 1.944 23.174 -6.751 1.00 91.19 212 ARG A C 1
ATOM 1647 O O . ARG A 1 212 ? 1.847 23.981 -5.830 1.00 91.19 212 ARG A O 1
ATOM 1654 N N . ARG A 1 213 ? 1.211 22.058 -6.819 1.00 88.31 213 ARG A N 1
ATOM 1655 C CA . ARG A 1 213 ? 0.244 21.672 -5.785 1.00 88.31 213 ARG A CA 1
ATOM 1656 C C . ARG A 1 213 ? 0.925 21.444 -4.436 1.00 88.31 213 ARG A C 1
ATOM 1658 O O . ARG A 1 213 ? 0.429 21.946 -3.435 1.00 88.31 213 ARG A O 1
ATOM 1665 N N . ASP A 1 214 ? 2.029 20.698 -4.391 1.00 85.06 214 ASP A N 1
ATOM 1666 C CA . ASP A 1 214 ? 2.727 20.416 -3.126 1.00 85.06 214 ASP A CA 1
ATOM 1667 C C . ASP A 1 214 ? 3.309 21.701 -2.510 1.00 85.06 214 ASP A C 1
ATOM 1669 O O . ASP A 1 214 ? 3.154 21.919 -1.312 1.00 85.06 214 ASP A O 1
ATOM 1673 N N . ALA A 1 215 ? 3.858 22.609 -3.329 1.00 85.62 215 ALA A N 1
ATOM 1674 C CA . ALA A 1 215 ? 4.323 23.921 -2.870 1.00 85.62 215 ALA A CA 1
ATOM 1675 C C . ALA A 1 215 ? 3.186 24.795 -2.308 1.00 85.62 215 ALA A C 1
ATOM 1677 O O . ALA A 1 215 ? 3.356 25.443 -1.276 1.00 85.62 215 ALA A O 1
ATOM 1678 N N . LEU A 1 216 ? 2.014 24.796 -2.956 1.00 85.94 216 LEU A N 1
ATOM 1679 C CA . LEU A 1 216 ? 0.833 25.502 -2.455 1.00 85.94 216 LEU A CA 1
ATOM 1680 C C . LEU A 1 216 ? 0.365 24.925 -1.111 1.00 85.94 216 LEU A C 1
ATOM 1682 O O . LEU A 1 216 ? 0.120 25.677 -0.172 1.00 85.94 216 LEU A O 1
ATOM 1686 N N . LEU A 1 217 ? 0.278 23.596 -1.002 1.00 82.75 217 LEU A N 1
ATOM 1687 C CA . LEU A 1 217 ? -0.123 22.922 0.236 1.00 82.75 217 LEU A CA 1
ATOM 1688 C C . LEU A 1 217 ? 0.876 23.151 1.375 1.00 82.75 217 LEU A C 1
ATOM 1690 O O . LEU A 1 217 ? 0.454 23.275 2.521 1.00 82.75 217 LEU A O 1
ATOM 1694 N N . ALA A 1 218 ? 2.177 23.211 1.079 1.00 80.19 218 ALA A N 1
ATOM 1695 C CA . ALA A 1 218 ? 3.199 23.534 2.069 1.00 80.19 218 ALA A CA 1
ATOM 1696 C C . ALA A 1 218 ? 2.996 24.946 2.637 1.00 80.19 218 ALA A C 1
ATOM 1698 O O . ALA A 1 218 ? 2.920 25.098 3.851 1.00 80.19 218 ALA A O 1
ATOM 1699 N N . ARG A 1 219 ? 2.785 25.949 1.773 1.00 79.94 219 ARG A N 1
ATOM 1700 C CA . ARG A 1 219 ? 2.514 27.333 2.202 1.00 79.94 219 ARG A CA 1
ATOM 1701 C C . ARG A 1 219 ? 1.249 27.463 3.045 1.00 79.94 219 ARG A C 1
ATOM 1703 O O . ARG A 1 219 ? 1.245 28.186 4.029 1.00 79.94 219 ARG A O 1
ATOM 1710 N N . LEU A 1 220 ? 0.177 26.760 2.679 1.00 79.50 220 LEU A N 1
ATOM 1711 C CA . LEU A 1 220 ? -1.071 26.794 3.450 1.00 79.50 220 LEU A CA 1
ATOM 1712 C C . LEU A 1 220 ? -0.912 26.208 4.860 1.00 79.50 220 LEU A C 1
ATOM 1714 O O . LEU A 1 220 ? -1.593 26.652 5.774 1.00 79.50 220 LEU A O 1
ATOM 1718 N N . ARG A 1 221 ? -0.011 25.235 5.045 1.00 75.06 221 ARG A N 1
ATOM 1719 C CA . ARG A 1 221 ? 0.286 24.640 6.359 1.00 75.06 221 ARG A CA 1
ATOM 1720 C C . ARG A 1 221 ? 1.150 25.523 7.257 1.00 75.06 221 ARG A C 1
ATOM 1722 O O . ARG A 1 221 ? 1.182 25.269 8.447 1.00 75.06 221 ARG A O 1
ATOM 1729 N N . GLU A 1 222 ? 1.859 26.507 6.708 1.00 71.00 222 GLU A N 1
ATOM 1730 C CA . GLU A 1 222 ? 2.635 27.482 7.494 1.00 71.00 222 GLU A CA 1
ATOM 1731 C C . GLU A 1 222 ? 1.761 28.628 8.034 1.00 71.00 222 GLU A C 1
ATOM 1733 O O . GLU A 1 222 ? 2.201 29.392 8.887 1.00 71.00 222 GLU A O 1
ATOM 1738 N N . LEU A 1 223 ? 0.530 28.762 7.528 1.00 62.78 223 LEU A N 1
ATOM 1739 C CA . LEU A 1 223 ? -0.411 29.833 7.872 1.00 62.78 223 LEU A CA 1
ATOM 1740 C C . LEU A 1 223 ? -1.461 29.424 8.923 1.00 62.78 223 LEU A C 1
ATOM 1742 O O . LEU A 1 223 ? -2.316 30.243 9.260 1.00 62.78 223 LEU A O 1
ATOM 1746 N N . VAL A 1 224 ? -1.423 28.179 9.408 1.00 47.72 224 VAL A N 1
ATOM 1747 C CA . VAL A 1 224 ? -2.350 27.590 10.394 1.00 47.72 224 VAL A CA 1
ATOM 1748 C C . VAL A 1 224 ? -1.541 26.969 11.520 1.00 47.72 224 VAL A C 1
ATOM 1750 O O . VAL A 1 224 ? -1.951 27.136 12.688 1.00 47.72 224 VAL A O 1
#

Nearest PDB structures (foldseek):
  2nun-assembly1_A  TM=3.182E-01  e=4.051E+00  Pseudomonas savastanoi pv. glycinea
  7mge-assembly1_B  TM=2.555E-01  e=3.568E+00  Homo sapiens
  8twj-assembly1_A  TM=2.765E-01  e=9.243E+00  Pseudomonas syringae